Protein AF-0000000072899983 (afdb_homodimer)

Organism: NCBI:txid1402861

Sequence (362 aa):
MENRIMEEATKLLKLKGVKFTMNELATELSVSKRTLYEHFPSKNHLINKIVDCFLAEIKVKEEKIALDTTLPLIEKIRLLLVCVPAEGEAMDARLLLELKKYHYDQWEKVQLFLKEEWNIITHLLEQAKDEGILKNISIPLFIEMYIGAFNNAYTSLHEHNLTLGELLQQIVEVLMNGIKAMENRIMEEATKLLKLKGVKFTMNELATELSVSKRTLYEHFPSKNHLINKIVDCFLAEIKVKEEKIALDTTLPLIEKIRLLLVCVPAEGEAMDARLLLELKKYHYDQWEKVQLFLKEEWNIITHLLEQAKDEGILKNISIPLFIEMYIGAFNNAYTSLHEHNLTLGELLQQIVEVLMNGIKA

Nearest PDB structures (foldseek):
  6ho0-assembly1_A-2  TM=7.226E-01  e=2.875E-05  Mycobacterium tuberculosis H37Rv
  6ho6-assembly1_A  TM=7.136E-01  e=5.363E-05  Mycobacterium tuberculosis CDC1551
  3nnr-assembly1_A-2  TM=7.145E-01  e=1.617E-03  Marinobacter nauticus 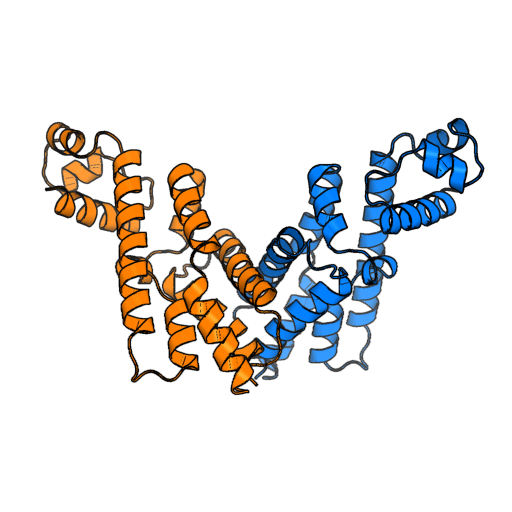VT8
  7n4z-assembly2_B  TM=4.226E-01  e=2.875E-04  Salmonella enterica subsp. enterica serovar Typhimurium
  7n4w-assembly1_A-2  TM=3.874E-01  e=2.262E-03  Salmonella enterica subsp. enterica serovar Typhimurium str. 14028S

Structure (mmCIF, N/CA/C/O backbone):
data_AF-0000000072899983-model_v1
#
loop_
_entity.id
_entity.type
_entity.pdbx_description
1 polymer 'TetR family transcriptional regulator'
#
loop_
_atom_site.group_PDB
_atom_site.id
_atom_site.type_symbol
_atom_site.label_atom_id
_atom_site.label_alt_id
_atom_site.label_comp_id
_atom_site.label_asym_id
_atom_site.label_entity_id
_atom_site.label_seq_id
_atom_site.pdbx_PDB_ins_code
_atom_site.Cartn_x
_atom_site.Cartn_y
_atom_site.Cartn_z
_atom_site.occupancy
_atom_site.B_iso_or_equiv
_atom_site.auth_seq_id
_atom_site.auth_comp_id
_atom_site.auth_asym_id
_atom_site.auth_atom_id
_atom_site.pdbx_PDB_model_num
ATOM 1 N N . MET A 1 1 ? 13.648 -33.812 -16.234 1 88.62 1 MET A N 1
ATOM 2 C CA . MET A 1 1 ? 14.609 -33.5 -15.18 1 88.62 1 MET A CA 1
ATOM 3 C C . MET A 1 1 ? 14.383 -32.094 -14.633 1 88.62 1 MET A C 1
ATOM 5 O O . MET A 1 1 ? 14.25 -31.906 -13.422 1 88.62 1 MET A O 1
ATOM 9 N N . GLU A 1 2 ? 14.016 -31.156 -15.469 1 92.62 2 GLU A N 1
ATOM 10 C CA . GLU A 1 2 ? 13.867 -29.781 -15.031 1 92.62 2 GLU A CA 1
ATOM 11 C C . GLU A 1 2 ? 12.672 -29.609 -14.094 1 92.62 2 GLU A C 1
ATOM 13 O O . GLU A 1 2 ? 12.766 -28.922 -13.078 1 92.62 2 GLU A O 1
ATOM 18 N N . ASN A 1 3 ? 11.648 -30.312 -14.484 1 94.12 3 ASN A N 1
ATOM 19 C CA . ASN A 1 3 ? 10.453 -30.219 -13.656 1 94.12 3 ASN A CA 1
ATOM 20 C C . ASN A 1 3 ? 10.703 -30.781 -12.258 1 94.12 3 ASN A C 1
ATOM 22 O O . ASN A 1 3 ? 10.258 -30.203 -11.266 1 94.12 3 ASN A O 1
ATOM 26 N N . ARG A 1 4 ? 11.367 -31.875 -12.297 1 95.06 4 ARG A N 1
ATOM 27 C CA . ARG A 1 4 ? 11.703 -32.5 -11.023 1 95.06 4 ARG A CA 1
ATOM 28 C C . ARG A 1 4 ? 12.594 -31.578 -10.18 1 95.06 4 ARG A C 1
ATOM 30 O O . ARG A 1 4 ? 12.398 -31.469 -8.969 1 95.06 4 ARG A O 1
ATOM 37 N N . ILE A 1 5 ? 13.531 -31.031 -10.805 1 96.81 5 ILE A N 1
ATOM 38 C CA . ILE A 1 5 ? 14.438 -30.109 -10.125 1 96.81 5 ILE A CA 1
ATOM 39 C C . ILE A 1 5 ? 13.648 -28.938 -9.555 1 96.81 5 ILE A C 1
ATOM 41 O O . ILE A 1 5 ? 13.812 -28.578 -8.383 1 96.81 5 ILE A O 1
ATOM 45 N N . MET A 1 6 ? 12.781 -28.391 -10.32 1 96.12 6 MET A N 1
ATOM 46 C CA . MET A 1 6 ? 11.992 -27.234 -9.891 1 96.12 6 MET A CA 1
ATOM 47 C C . MET A 1 6 ? 11.07 -27.609 -8.734 1 96.12 6 MET A C 1
ATOM 49 O O . MET A 1 6 ? 10.883 -26.812 -7.809 1 96.12 6 MET A O 1
ATOM 53 N N . GLU A 1 7 ? 10.508 -28.781 -8.82 1 95.44 7 GLU A N 1
ATOM 54 C CA . GLU A 1 7 ? 9.633 -29.25 -7.754 1 95.44 7 GLU A CA 1
ATOM 55 C C . GLU A 1 7 ? 10.383 -29.359 -6.434 1 95.44 7 GLU A C 1
ATOM 57 O O . GLU A 1 7 ? 9.906 -28.891 -5.398 1 95.44 7 GLU A O 1
ATOM 62 N N . GLU A 1 8 ? 11.492 -29.984 -6.504 1 96.44 8 GLU A N 1
ATOM 63 C CA . GLU A 1 8 ? 12.297 -30.156 -5.293 1 96.44 8 GLU A CA 1
ATOM 64 C C . GLU A 1 8 ? 12.805 -28.812 -4.789 1 96.44 8 GLU A C 1
ATOM 66 O O . GLU A 1 8 ? 12.867 -28.578 -3.58 1 96.44 8 GLU A O 1
ATOM 71 N N . ALA A 1 9 ? 13.234 -27.969 -5.707 1 96.44 9 ALA A N 1
ATOM 72 C CA . ALA A 1 9 ? 13.68 -26.641 -5.324 1 96.44 9 ALA A CA 1
ATOM 73 C C . ALA A 1 9 ? 12.562 -25.859 -4.629 1 96.44 9 ALA A C 1
ATOM 75 O O . ALA A 1 9 ? 12.797 -25.172 -3.637 1 96.44 9 ALA A O 1
ATOM 76 N N . THR A 1 10 ? 11.367 -25.969 -5.156 1 95.06 10 THR A N 1
ATOM 77 C CA . THR A 1 10 ? 10.211 -25.281 -4.578 1 95.06 10 THR A CA 1
ATOM 78 C C . THR A 1 10 ? 9.953 -25.781 -3.158 1 95.06 10 THR A C 1
ATOM 80 O O . THR A 1 10 ? 9.609 -25 -2.271 1 95.06 10 THR A O 1
ATOM 83 N N . LYS A 1 11 ? 10.141 -27.047 -2.959 1 94 11 LYS A N 1
ATOM 84 C CA . LYS A 1 11 ? 10.008 -27.609 -1.615 1 94 11 LYS A CA 1
ATOM 85 C C . LYS A 1 11 ? 11.047 -27.016 -0.669 1 94 11 LYS A C 1
ATOM 87 O O . LYS A 1 11 ? 10.727 -26.656 0.468 1 94 11 LYS A O 1
ATOM 92 N N . LEU A 1 12 ? 12.234 -26.938 -1.153 1 94.5 12 LEU A N 1
ATOM 93 C CA . LEU A 1 12 ? 13.312 -26.375 -0.343 1 94.5 12 LEU A CA 1
ATOM 94 C C . LEU A 1 12 ? 13.055 -24.906 -0.045 1 94.5 12 LEU A C 1
ATOM 96 O O . LEU A 1 12 ? 13.328 -24.422 1.06 1 94.5 12 LEU A O 1
ATOM 100 N N . LEU A 1 13 ? 12.547 -24.203 -1 1 93.12 13 LEU A N 1
ATOM 101 C CA . LEU A 1 13 ? 12.18 -22.797 -0.815 1 93.12 13 LEU A CA 1
ATOM 102 C C . LEU A 1 13 ? 11.172 -22.656 0.315 1 93.12 13 LEU A C 1
ATOM 104 O O . LEU A 1 13 ? 11.281 -21.75 1.14 1 93.12 13 LEU A O 1
ATOM 108 N N . LYS A 1 14 ? 10.242 -23.531 0.28 1 89.62 14 LYS A N 1
ATOM 109 C CA . LYS A 1 14 ? 9.203 -23.484 1.306 1 89.62 14 LYS A CA 1
ATOM 110 C C . LYS A 1 14 ? 9.789 -23.75 2.691 1 89.62 14 LYS A C 1
ATOM 112 O O . LYS A 1 14 ? 9.383 -23.125 3.67 1 89.62 14 LYS A O 1
ATOM 117 N N . LEU A 1 15 ? 10.75 -24.562 2.742 1 88.94 15 LEU A N 1
ATOM 118 C CA . LEU A 1 15 ? 11.289 -25.016 4.02 1 88.94 15 LEU A CA 1
ATOM 119 C C . LEU A 1 15 ? 12.383 -24.078 4.516 1 88.94 15 LEU A C 1
ATOM 121 O O . LEU A 1 15 ? 12.445 -23.766 5.711 1 88.94 15 LEU A O 1
ATOM 125 N N . LYS A 1 16 ? 13.195 -23.625 3.533 1 90.88 16 LYS A N 1
ATOM 126 C CA . LYS A 1 16 ? 14.422 -22.953 3.961 1 90.88 16 LYS A CA 1
ATOM 127 C C . LYS A 1 16 ? 14.492 -21.531 3.408 1 90.88 16 LYS A C 1
ATOM 129 O O . LYS A 1 16 ? 15.414 -20.781 3.74 1 90.88 16 LYS A O 1
ATOM 134 N N . GLY A 1 17 ? 13.602 -21.219 2.607 1 90.38 17 GLY A N 1
ATOM 135 C CA . GLY A 1 17 ? 13.711 -19.938 1.932 1 90.38 17 GLY A CA 1
ATOM 136 C C . GLY A 1 17 ? 14.703 -19.953 0.784 1 90.38 17 GLY A C 1
ATOM 137 O O . GLY A 1 17 ? 15.086 -21.016 0.297 1 90.38 17 GLY A O 1
ATOM 138 N N . VAL A 1 18 ? 15.078 -18.766 0.354 1 90 18 VAL A N 1
ATOM 139 C CA . VAL A 1 18 ? 15.875 -18.656 -0.861 1 90 18 VAL A CA 1
ATOM 140 C C . VAL A 1 18 ? 17.344 -18.953 -0.548 1 90 18 VAL A C 1
ATOM 142 O O . VAL A 1 18 ? 18.188 -18.984 -1.451 1 90 18 VAL A O 1
ATOM 145 N N . LYS A 1 19 ? 17.562 -19.25 0.635 1 88.81 19 LYS A N 1
ATOM 146 C CA . LYS A 1 19 ? 18.969 -19.375 1.01 1 88.81 19 LYS A CA 1
ATOM 147 C C . LYS A 1 19 ? 19.438 -20.828 0.872 1 88.81 19 LYS A C 1
ATOM 149 O O . LYS A 1 19 ? 20.609 -21.125 1.109 1 88.81 19 LYS A O 1
ATOM 154 N N . PHE A 1 20 ? 18.609 -21.734 0.528 1 94.75 20 PHE A N 1
ATOM 155 C CA . PHE A 1 20 ? 19.062 -23.094 0.266 1 94.75 20 PHE A CA 1
ATOM 156 C C . PHE A 1 20 ? 20.203 -23.078 -0.749 1 94.75 20 PHE A C 1
ATOM 158 O O . PHE A 1 20 ? 20.328 -22.156 -1.551 1 94.75 20 PHE A O 1
ATOM 165 N N . THR A 1 21 ? 21.047 -24.125 -0.75 1 95.19 21 THR A N 1
ATOM 166 C CA . THR A 1 21 ? 22.172 -24.172 -1.664 1 95.19 21 THR A CA 1
ATOM 167 C C . THR A 1 21 ? 21.938 -25.188 -2.785 1 95.19 21 THR A C 1
ATOM 169 O O . THR A 1 21 ? 21.172 -26.141 -2.613 1 95.19 21 THR A O 1
ATOM 172 N N . MET A 1 22 ? 22.656 -24.906 -3.859 1 96.56 22 MET A N 1
ATOM 173 C CA . MET A 1 22 ? 22.578 -25.844 -4.977 1 96.56 22 MET A CA 1
ATOM 174 C C . MET A 1 22 ? 23.109 -27.203 -4.562 1 96.56 22 MET A C 1
ATOM 176 O O . MET A 1 22 ? 22.625 -28.234 -5.039 1 96.56 22 MET A O 1
ATOM 180 N N . ASN A 1 23 ? 24.031 -27.188 -3.633 1 96.31 23 ASN A N 1
ATOM 181 C CA . ASN A 1 23 ? 24.547 -28.453 -3.113 1 96.31 23 ASN A CA 1
ATOM 182 C C . ASN A 1 23 ? 23.484 -29.219 -2.357 1 96.31 23 ASN A C 1
ATOM 184 O O . ASN A 1 23 ? 23.344 -30.438 -2.537 1 96.31 23 ASN A O 1
ATOM 188 N N . GLU A 1 24 ? 22.75 -28.609 -1.589 1 96.88 24 GLU A N 1
ATOM 189 C CA . GLU A 1 24 ? 21.641 -29.234 -0.867 1 96.88 24 GLU A CA 1
ATOM 190 C C . GLU A 1 24 ? 20.594 -29.781 -1.831 1 96.88 24 GLU A C 1
ATOM 192 O O . GLU A 1 24 ? 20.078 -30.875 -1.628 1 96.88 24 GLU A O 1
ATOM 197 N N . LEU A 1 25 ? 20.312 -28.984 -2.822 1 97.69 25 LEU A N 1
ATOM 198 C CA . LEU A 1 25 ? 19.328 -29.391 -3.826 1 97.69 25 LEU A CA 1
ATOM 199 C C . LEU A 1 25 ? 19.781 -30.656 -4.543 1 97.69 25 LEU A C 1
ATOM 201 O O . LEU A 1 25 ? 19 -31.594 -4.715 1 97.69 25 LEU A O 1
ATOM 205 N N . ALA A 1 26 ? 21.031 -30.672 -4.922 1 97.69 26 ALA A N 1
ATOM 206 C CA . ALA A 1 26 ? 21.578 -31.859 -5.59 1 97.69 26 ALA A CA 1
ATOM 207 C C . ALA A 1 26 ? 21.453 -33.094 -4.699 1 97.69 26 ALA A C 1
ATOM 209 O O . ALA A 1 26 ? 21.078 -34.156 -5.168 1 97.69 26 ALA A O 1
ATOM 210 N N . THR A 1 27 ? 21.75 -32.875 -3.443 1 97.25 27 THR A N 1
ATOM 211 C CA . THR A 1 27 ? 21.703 -33.969 -2.471 1 97.25 27 THR A CA 1
ATOM 212 C C . THR A 1 27 ? 20.266 -34.469 -2.324 1 97.25 27 THR A C 1
ATOM 214 O O . THR A 1 27 ? 20.031 -35.688 -2.367 1 97.25 27 THR A O 1
ATOM 217 N N . GLU A 1 28 ? 19.328 -33.594 -2.248 1 95.75 28 GLU A N 1
ATOM 218 C CA . GLU A 1 28 ? 17.922 -33.969 -2.088 1 95.75 28 GLU A CA 1
ATOM 219 C C . GLU A 1 28 ? 17.406 -34.719 -3.314 1 95.75 28 GLU A C 1
ATOM 221 O O . GLU A 1 28 ? 16.562 -35.594 -3.195 1 95.75 28 GLU A O 1
ATOM 226 N N . LEU A 1 29 ? 17.906 -34.312 -4.453 1 96.38 29 LEU A N 1
ATOM 227 C CA . LEU A 1 29 ? 17.484 -34.906 -5.723 1 96.38 29 LEU A CA 1
ATOM 228 C C . LEU A 1 29 ? 18.234 -36.219 -5.992 1 96.38 29 LEU A C 1
ATOM 230 O O . LEU A 1 29 ? 17.875 -36.969 -6.895 1 96.38 29 LEU A O 1
ATOM 234 N N . SER A 1 30 ? 19.297 -36.406 -5.238 1 96.12 30 SER A N 1
ATOM 235 C CA . SER A 1 30 ? 20.188 -37.531 -5.461 1 96.12 30 SER A CA 1
ATOM 236 C C . SER A 1 30 ? 20.812 -37.5 -6.852 1 96.12 30 SER A C 1
ATOM 238 O O . SER A 1 30 ? 20.781 -38.5 -7.578 1 96.12 30 SER A O 1
ATOM 240 N N . VAL A 1 31 ? 21.234 -36.375 -7.227 1 96.44 31 VAL A N 1
ATOM 241 C CA . VAL A 1 31 ? 21.984 -36.188 -8.469 1 96.44 31 VAL A CA 1
ATOM 242 C C . VAL A 1 31 ? 23.312 -35.5 -8.188 1 96.44 31 VAL A C 1
ATOM 244 O O . VAL A 1 31 ? 23.5 -34.906 -7.117 1 96.44 31 VAL A O 1
ATOM 247 N N . SER A 1 32 ? 24.203 -35.625 -9.148 1 94.56 32 SER A N 1
ATOM 248 C CA . SER A 1 32 ? 25.469 -34.906 -9.008 1 94.56 32 SER A CA 1
ATOM 249 C C . SER A 1 32 ? 25.297 -33.406 -9.203 1 94.56 32 SER A C 1
ATOM 251 O O . SER A 1 32 ? 24.359 -32.969 -9.875 1 94.56 32 SER A O 1
ATOM 253 N N . LYS A 1 33 ? 26.234 -32.688 -8.609 1 95.31 33 LYS A N 1
ATOM 254 C CA . LYS A 1 33 ? 26.25 -31.25 -8.836 1 95.31 33 LYS A CA 1
ATOM 255 C C . LYS A 1 33 ? 26.391 -30.938 -10.32 1 95.31 33 LYS A C 1
ATOM 257 O O . LYS A 1 33 ? 25.734 -30.016 -10.828 1 95.31 33 LYS A O 1
ATOM 262 N N . ARG A 1 34 ? 27.141 -31.672 -10.906 1 96 34 ARG A N 1
ATOM 263 C CA . ARG A 1 34 ? 27.375 -31.484 -12.336 1 96 34 ARG A CA 1
ATOM 264 C C . ARG A 1 34 ? 26.062 -31.609 -13.117 1 96 34 ARG A C 1
ATOM 266 O O . ARG A 1 34 ? 25.75 -30.766 -13.953 1 96 34 ARG A O 1
ATOM 273 N N . THR A 1 35 ? 25.328 -32.594 -12.867 1 95.56 35 THR A N 1
ATOM 274 C CA . THR A 1 35 ? 24.047 -32.844 -13.516 1 95.56 35 THR A CA 1
ATOM 275 C C . THR A 1 35 ? 23.094 -31.672 -13.258 1 95.56 35 THR A C 1
ATOM 277 O O . THR A 1 35 ? 22.422 -31.203 -14.172 1 95.56 35 THR A O 1
ATOM 280 N N . LEU A 1 36 ? 23.031 -31.219 -12 1 97.19 36 LEU A N 1
ATOM 281 C CA . LEU A 1 36 ? 22.156 -30.109 -11.633 1 97.19 36 LEU A CA 1
ATOM 282 C C . LEU A 1 36 ? 22.516 -28.844 -12.414 1 97.19 36 LEU A C 1
ATOM 284 O O . LEU A 1 36 ? 21.656 -28.188 -12.977 1 97.19 36 LEU A O 1
ATOM 288 N N . TYR A 1 37 ? 23.828 -28.594 -12.57 1 96.56 37 TYR A N 1
ATOM 289 C CA . TYR A 1 37 ? 24.312 -27.359 -13.172 1 96.56 37 TYR A CA 1
ATOM 290 C C . TYR A 1 37 ? 24.172 -27.406 -14.695 1 96.56 37 TYR A C 1
ATOM 292 O O . TYR A 1 37 ? 24.188 -26.375 -15.359 1 96.56 37 TYR A O 1
ATOM 300 N N . GLU A 1 38 ? 24.031 -28.594 -15.195 1 96.75 38 GLU A N 1
ATOM 301 C CA . GLU A 1 38 ? 23.75 -28.75 -16.625 1 96.75 38 GLU A CA 1
ATOM 302 C C . GLU A 1 38 ? 22.359 -28.203 -16.969 1 96.75 38 GLU A C 1
ATOM 304 O O . GLU A 1 38 ? 22.156 -27.641 -18.047 1 96.75 38 GLU A O 1
ATOM 309 N N . HIS A 1 39 ? 21.5 -28.328 -16.062 1 96.62 39 HIS A N 1
ATOM 310 C CA . HIS A 1 39 ? 20.125 -27.875 -16.297 1 96.62 39 HIS A CA 1
ATOM 311 C C . HIS A 1 39 ? 19.938 -26.453 -15.82 1 96.62 39 HIS A C 1
ATOM 313 O O . HIS A 1 39 ? 19.219 -25.672 -16.469 1 96.62 39 HIS A O 1
ATOM 319 N N . PHE A 1 40 ? 20.531 -26.156 -14.656 1 97.69 40 PHE A N 1
ATOM 320 C CA . PHE A 1 40 ? 20.453 -24.828 -14.078 1 97.69 40 PHE A CA 1
ATOM 321 C C . PHE A 1 40 ? 21.844 -24.328 -13.672 1 97.69 40 PHE A C 1
ATOM 323 O O . PHE A 1 40 ? 22.312 -24.609 -12.562 1 97.69 40 PHE A O 1
ATOM 330 N N . PRO A 1 41 ? 22.359 -23.547 -14.539 1 96.56 41 PRO A N 1
ATOM 331 C CA . PRO A 1 41 ? 23.75 -23.141 -14.359 1 96.56 41 PRO A CA 1
ATOM 332 C C . PRO A 1 41 ? 23.969 -22.312 -13.094 1 96.56 41 PRO A C 1
ATOM 334 O O . PRO A 1 41 ? 25.094 -22.172 -12.633 1 96.56 41 PRO A O 1
ATOM 337 N N . SER A 1 42 ? 22.891 -21.734 -12.602 1 95.25 42 SER A N 1
ATOM 338 C CA . SER A 1 42 ? 23 -20.953 -11.359 1 95.25 42 SER A CA 1
ATOM 339 C C . SER A 1 42 ? 21.688 -20.984 -10.586 1 95.25 42 SER A C 1
ATOM 341 O O . SER A 1 42 ? 20.641 -21.328 -11.141 1 95.25 42 SER A O 1
ATOM 343 N N . LYS A 1 43 ? 21.766 -20.656 -9.328 1 94.75 43 LYS A N 1
ATOM 344 C CA . LYS A 1 43 ? 20.578 -20.531 -8.508 1 94.75 43 LYS A CA 1
ATOM 345 C C . LYS A 1 43 ? 19.609 -19.516 -9.094 1 94.75 43 LYS A C 1
ATOM 347 O O . LYS A 1 43 ? 18.391 -19.734 -9.094 1 94.75 43 LYS A O 1
ATOM 352 N N . ASN A 1 44 ? 20.203 -18.422 -9.594 1 95.88 44 ASN A N 1
ATOM 353 C CA . ASN A 1 44 ? 19.391 -17.375 -10.18 1 95.88 44 ASN A CA 1
ATOM 354 C C . ASN A 1 44 ? 18.594 -17.875 -11.383 1 95.88 44 ASN A C 1
ATOM 356 O O . ASN A 1 44 ? 17.422 -17.531 -11.539 1 95.88 44 ASN A O 1
ATOM 360 N N . HIS A 1 45 ? 19.219 -18.609 -12.125 1 96.94 45 HIS A N 1
ATOM 361 C CA . HIS A 1 45 ? 18.531 -19.188 -13.266 1 96.94 45 HIS A CA 1
ATOM 362 C C . HIS A 1 45 ? 17.391 -20.094 -12.82 1 96.94 45 HIS A C 1
ATOM 364 O O . HIS A 1 45 ? 16.297 -20.078 -13.406 1 96.94 45 HIS A O 1
ATOM 370 N N . LEU A 1 46 ? 17.672 -20.859 -11.844 1 97.56 46 LEU A N 1
ATOM 371 C CA . LEU A 1 46 ? 16.656 -21.75 -11.289 1 97.56 46 LEU A CA 1
ATOM 372 C C . LEU A 1 46 ? 15.484 -20.953 -10.727 1 97.56 46 LEU A C 1
ATOM 374 O O . LEU A 1 46 ? 14.328 -21.234 -11.055 1 97.56 46 LEU A O 1
ATOM 378 N N . ILE A 1 47 ? 15.75 -19.953 -9.969 1 97.12 47 ILE A N 1
ATOM 379 C CA . ILE A 1 47 ? 14.719 -19.125 -9.344 1 97.12 47 ILE A CA 1
ATOM 380 C C . ILE A 1 47 ? 13.914 -18.406 -10.422 1 97.12 47 ILE A C 1
ATOM 382 O O . ILE A 1 47 ? 12.695 -18.281 -10.312 1 97.12 47 ILE A O 1
ATOM 386 N N . ASN A 1 48 ? 14.617 -17.953 -11.367 1 97.5 48 ASN A N 1
ATOM 387 C CA . ASN A 1 48 ? 13.945 -17.297 -12.492 1 97.5 48 ASN A CA 1
ATOM 388 C C . ASN A 1 48 ? 12.914 -18.219 -13.133 1 97.5 48 ASN A C 1
ATOM 390 O O . ASN A 1 48 ? 11.781 -17.797 -13.383 1 97.5 48 ASN A O 1
ATOM 394 N N . LYS A 1 49 ? 13.305 -19.375 -13.391 1 97.5 49 LYS A N 1
ATOM 395 C CA . LYS A 1 49 ? 12.391 -20.328 -14.016 1 97.5 49 LYS A CA 1
ATOM 396 C C . LYS A 1 49 ? 11.203 -20.641 -13.109 1 97.5 49 LYS A C 1
ATOM 398 O O . LYS A 1 49 ? 10.07 -20.734 -13.57 1 97.5 49 LYS A O 1
ATOM 403 N N . ILE A 1 50 ? 11.445 -20.75 -11.891 1 96.31 50 ILE A N 1
ATOM 404 C CA . ILE A 1 50 ? 10.383 -21.016 -10.922 1 96.31 50 ILE A CA 1
ATOM 405 C C . ILE A 1 50 ? 9.391 -19.859 -10.922 1 96.31 50 ILE A C 1
ATOM 407 O O . ILE A 1 50 ? 8.18 -20.078 -10.992 1 96.31 50 ILE A O 1
ATOM 411 N N . VAL A 1 51 ? 9.883 -18.641 -10.883 1 96.44 51 VAL A N 1
ATOM 412 C CA . VAL A 1 51 ? 9.023 -17.453 -10.891 1 96.44 51 VAL A CA 1
ATOM 413 C C . VAL A 1 51 ? 8.211 -17.422 -12.18 1 96.44 51 VAL A C 1
ATOM 415 O O . VAL A 1 51 ? 7.004 -17.188 -12.156 1 96.44 51 VAL A O 1
ATOM 418 N N . ASP A 1 52 ? 8.867 -17.719 -13.273 1 96.88 52 ASP A N 1
ATOM 419 C CA . ASP A 1 52 ? 8.18 -17.75 -14.562 1 96.88 52 ASP A CA 1
ATOM 420 C C . ASP A 1 52 ? 7.027 -18.766 -14.547 1 96.88 52 ASP A C 1
ATOM 422 O O . ASP A 1 52 ? 5.93 -18.469 -15.016 1 96.88 52 ASP A O 1
ATOM 426 N N . CYS A 1 53 ? 7.289 -19.859 -14.039 1 95.75 53 CYS A N 1
ATOM 427 C CA . CYS A 1 53 ? 6.281 -20.922 -13.969 1 95.75 53 CYS A CA 1
ATOM 428 C C . CYS A 1 53 ? 5.121 -20.5 -13.062 1 95.75 53 CYS A C 1
ATOM 430 O O . CYS A 1 53 ? 3.959 -20.734 -13.398 1 95.75 53 CYS A O 1
ATOM 432 N N . PHE A 1 54 ? 5.438 -19.891 -11.984 1 95 54 PHE A N 1
ATOM 433 C CA . PHE A 1 54 ? 4.414 -19.422 -11.062 1 95 54 PHE A CA 1
ATOM 434 C C . PHE A 1 54 ? 3.52 -18.375 -11.719 1 95 54 PHE A C 1
ATOM 436 O O . PHE A 1 54 ? 2.293 -18.469 -11.633 1 95 54 PHE A O 1
ATOM 443 N N . LEU A 1 55 ? 4.09 -17.422 -12.383 1 95.12 55 LEU A N 1
ATOM 444 C CA . LEU A 1 55 ? 3.332 -16.359 -13.039 1 95.12 55 LEU A CA 1
ATOM 445 C C . LEU A 1 55 ? 2.465 -16.938 -14.164 1 95.12 55 LEU A C 1
ATOM 447 O O . LEU A 1 55 ? 1.318 -16.516 -14.336 1 95.12 55 LEU A O 1
ATOM 451 N N . ALA A 1 56 ? 3.025 -17.906 -14.859 1 95.12 56 ALA A N 1
ATOM 452 C CA . ALA A 1 56 ? 2.264 -18.562 -15.922 1 95.12 56 ALA A CA 1
ATOM 453 C C . ALA A 1 56 ? 1.062 -19.312 -15.359 1 95.12 56 ALA A C 1
ATOM 455 O O . ALA A 1 56 ? -0.023 -19.281 -15.945 1 95.12 56 ALA A O 1
ATOM 456 N N . GLU A 1 57 ? 1.308 -19.938 -14.297 1 95.56 57 GLU A N 1
ATOM 457 C CA . GLU A 1 57 ? 0.222 -20.672 -13.641 1 95.56 57 GLU A CA 1
ATOM 458 C C . GLU A 1 57 ? -0.9 -19.719 -13.227 1 95.56 57 GLU A C 1
ATOM 460 O O . GLU A 1 57 ? -2.08 -20.047 -13.359 1 95.56 57 GLU A O 1
ATOM 465 N N . ILE A 1 58 ? -0.608 -18.594 -12.703 1 95.06 58 ILE A N 1
ATOM 466 C CA . ILE A 1 58 ? -1.593 -17.594 -12.297 1 95.06 58 ILE A CA 1
ATOM 467 C C . ILE A 1 58 ? -2.426 -17.172 -13.508 1 95.06 58 ILE A C 1
ATOM 469 O O . ILE A 1 58 ? -3.654 -17.109 -13.43 1 95.06 58 ILE A O 1
ATOM 473 N N . LYS A 1 59 ? -1.733 -16.938 -14.586 1 94.19 59 LYS A N 1
ATOM 474 C CA . LYS A 1 59 ? -2.432 -16.516 -15.789 1 94.19 59 LYS A CA 1
ATOM 475 C C . LYS A 1 59 ? -3.441 -17.578 -16.234 1 94.19 59 LYS A C 1
ATOM 477 O O . LYS A 1 59 ? -4.566 -17.234 -16.625 1 94.19 59 LYS A O 1
ATOM 482 N N . VAL A 1 60 ? -3.029 -18.781 -16.172 1 95.31 60 VAL A N 1
ATOM 483 C CA . VAL A 1 60 ? -3.906 -19.891 -16.562 1 95.31 60 VAL A CA 1
ATOM 484 C C . VAL A 1 60 ? -5.113 -19.938 -15.633 1 95.31 60 VAL A C 1
ATOM 486 O O . VAL A 1 60 ? -6.25 -20.062 -16.094 1 95.31 60 VAL A O 1
ATOM 489 N N . LYS A 1 61 ? -4.887 -19.797 -14.375 1 94.94 61 LYS A N 1
ATOM 490 C CA . LYS A 1 61 ? -5.961 -19.812 -13.383 1 94.94 61 LYS A CA 1
ATOM 491 C C . LYS A 1 61 ? -6.906 -18.625 -13.594 1 94.94 61 LYS A C 1
ATOM 493 O O . LYS A 1 61 ? -8.125 -18.781 -13.531 1 94.94 61 LYS A O 1
ATOM 498 N N . GLU A 1 62 ? -6.316 -17.5 -13.805 1 94 62 GLU A N 1
ATOM 499 C CA . GLU A 1 62 ? -7.109 -16.281 -14.023 1 94 62 GLU A CA 1
ATOM 500 C C . GLU A 1 62 ? -8.023 -16.438 -15.242 1 94 62 GLU A C 1
ATOM 502 O O . GLU A 1 62 ? -9.18 -16.031 -15.203 1 94 62 GLU A O 1
ATOM 507 N N . GLU A 1 63 ? -7.477 -17.016 -16.266 1 93.75 63 GLU A N 1
ATOM 508 C CA . GLU A 1 63 ? -8.258 -17.234 -17.484 1 93.75 63 GLU A CA 1
ATOM 509 C C . GLU A 1 63 ? -9.43 -18.188 -17.219 1 93.75 63 GLU A C 1
ATOM 511 O O . GLU A 1 63 ? -10.539 -17.938 -17.688 1 93.75 63 GLU A O 1
ATOM 516 N N . LYS A 1 64 ? -9.141 -19.219 -16.516 1 96.06 64 LYS A N 1
ATOM 517 C CA . LYS A 1 64 ? -10.188 -20.172 -16.172 1 96.06 64 LYS A CA 1
ATOM 518 C C . LYS A 1 64 ? -11.305 -19.516 -15.367 1 96.06 64 LYS A C 1
ATOM 520 O O . LYS A 1 64 ? -12.484 -19.734 -15.633 1 96.06 64 LYS A O 1
ATOM 525 N N . ILE A 1 65 ? -10.953 -18.688 -14.438 1 96.12 65 ILE A N 1
ATOM 526 C CA . ILE A 1 65 ? -11.914 -17.984 -13.602 1 96.12 65 ILE A CA 1
ATOM 527 C C . ILE A 1 65 ? -12.711 -17 -14.445 1 96.12 65 ILE A C 1
ATOM 529 O O . ILE A 1 65 ? -13.938 -16.922 -14.344 1 96.12 65 ILE A O 1
ATOM 533 N N . ALA A 1 66 ? -12.016 -16.281 -15.305 1 93 66 ALA A N 1
ATOM 534 C CA . ALA A 1 66 ? -12.641 -15.25 -16.141 1 93 66 ALA A CA 1
ATOM 535 C C . ALA A 1 66 ? -13.664 -15.867 -17.078 1 93 66 ALA A C 1
ATOM 537 O O . ALA A 1 66 ? -14.703 -15.266 -17.375 1 93 66 ALA A O 1
ATOM 538 N N . LEU A 1 67 ? -13.422 -17.094 -17.5 1 93.75 67 LEU A N 1
ATOM 539 C CA . LEU A 1 67 ? -14.258 -17.734 -18.516 1 93.75 67 LEU A CA 1
ATOM 540 C C . LEU A 1 67 ? -15.383 -18.531 -17.859 1 93.75 67 LEU A C 1
ATOM 542 O O . LEU A 1 67 ? -16.312 -18.969 -18.531 1 93.75 67 LEU A O 1
ATOM 546 N N . ASP A 1 68 ? -15.281 -18.719 -16.562 1 95.44 68 ASP A N 1
ATOM 547 C CA . ASP A 1 68 ? -16.312 -19.469 -15.852 1 95.44 68 ASP A CA 1
ATOM 548 C C . ASP A 1 68 ? -17.609 -18.656 -15.742 1 95.44 68 ASP A C 1
ATOM 550 O O . ASP A 1 68 ? -17.703 -17.719 -14.938 1 95.44 68 ASP A O 1
ATOM 554 N N . THR A 1 69 ? -18.641 -18.984 -16.453 1 93.56 69 THR A N 1
ATOM 555 C CA . THR A 1 69 ? -19.875 -18.234 -16.531 1 93.56 69 THR A CA 1
ATOM 556 C C . THR A 1 69 ? -20.812 -18.609 -15.367 1 93.56 69 THR A C 1
ATOM 558 O O . THR A 1 69 ? -21.844 -17.969 -15.172 1 93.56 69 THR A O 1
ATOM 561 N N . THR A 1 70 ? -20.422 -19.562 -14.562 1 96.12 70 THR A N 1
ATOM 562 C CA . THR A 1 70 ? -21.266 -19.984 -13.438 1 96.12 70 THR A CA 1
ATOM 563 C C . THR A 1 70 ? -20.953 -19.172 -12.188 1 96.12 70 THR A C 1
ATOM 565 O O . THR A 1 70 ? -21.734 -19.172 -11.234 1 96.12 70 THR A O 1
ATOM 568 N N . LEU A 1 71 ? -19.922 -18.453 -12.18 1 95.88 71 LEU A N 1
ATOM 569 C CA . LEU A 1 71 ? -19.516 -17.656 -11.023 1 95.88 71 LEU A CA 1
ATOM 570 C C . LEU A 1 71 ? -20.203 -16.297 -11.023 1 95.88 71 LEU A C 1
ATOM 572 O O . LEU A 1 71 ? -20.203 -15.602 -12.039 1 95.88 71 LEU A O 1
ATOM 576 N N . PRO A 1 72 ? -20.828 -16 -9.859 1 95.94 72 PRO A N 1
ATOM 577 C CA . PRO A 1 72 ? -21.312 -14.617 -9.75 1 95.94 72 PRO A CA 1
ATOM 578 C C . PRO A 1 72 ? -20.203 -13.586 -9.938 1 95.94 72 PRO A C 1
ATOM 580 O O . PRO A 1 72 ? -19.047 -13.852 -9.594 1 95.94 72 PRO A O 1
ATOM 583 N N . LEU A 1 73 ? -20.531 -12.461 -10.43 1 95.25 73 LEU A N 1
ATOM 584 C CA . LEU A 1 73 ? -19.594 -11.414 -10.805 1 95.25 73 LEU A CA 1
ATOM 585 C C . LEU A 1 73 ? -18.672 -11.07 -9.648 1 95.25 73 LEU A C 1
ATOM 587 O O . LEU A 1 73 ? -17.453 -11.047 -9.812 1 95.25 73 LEU A O 1
ATOM 591 N N . ILE A 1 74 ? -19.172 -10.883 -8.445 1 95.12 74 ILE A N 1
ATOM 592 C CA . ILE A 1 74 ? -18.391 -10.469 -7.285 1 95.12 74 ILE A CA 1
ATOM 593 C C . ILE A 1 74 ? -17.453 -11.594 -6.875 1 95.12 74 ILE A C 1
ATOM 595 O O . ILE A 1 74 ? -16.297 -11.336 -6.492 1 95.12 74 ILE A O 1
ATOM 599 N N . GLU A 1 75 ? -17.938 -12.781 -6.93 1 95.94 75 GLU A N 1
ATOM 600 C CA . GLU A 1 75 ? -17.094 -13.93 -6.594 1 95.94 75 GLU A CA 1
ATOM 601 C C . GLU A 1 75 ? -15.953 -14.094 -7.594 1 95.94 75 GLU A C 1
ATOM 603 O O . GLU A 1 75 ? -14.836 -14.453 -7.219 1 95.94 75 GLU A O 1
ATOM 608 N N . LYS A 1 76 ? -16.25 -13.883 -8.859 1 96.44 76 LYS A N 1
ATOM 609 C CA . LYS A 1 76 ? -15.227 -13.922 -9.898 1 96.44 76 LYS A CA 1
ATOM 610 C C . LYS A 1 76 ? -14.117 -12.914 -9.617 1 96.44 76 LYS A C 1
ATOM 612 O O . LYS A 1 76 ? -12.93 -13.25 -9.695 1 96.44 76 LYS A O 1
ATOM 617 N N . ILE A 1 77 ? -14.492 -11.68 -9.234 1 96.69 77 ILE A N 1
ATOM 618 C CA . ILE A 1 77 ? -13.531 -10.633 -8.914 1 96.69 77 ILE A CA 1
ATOM 619 C C . ILE A 1 77 ? -12.695 -11.047 -7.711 1 96.69 77 ILE A C 1
ATOM 621 O O . ILE A 1 77 ? -11.469 -10.945 -7.734 1 96.69 77 ILE A O 1
ATOM 625 N N . ARG A 1 78 ? -13.305 -11.531 -6.723 1 96.81 78 ARG A N 1
ATOM 626 C CA . ARG A 1 78 ? -12.617 -11.961 -5.508 1 96.81 78 ARG A CA 1
ATOM 627 C C . ARG A 1 78 ? -11.594 -13.047 -5.812 1 96.81 78 ARG A C 1
ATOM 629 O O . ARG A 1 78 ? -10.445 -12.961 -5.375 1 96.81 78 ARG A O 1
ATOM 636 N N . LEU A 1 79 ? -12.023 -14.031 -6.551 1 96.88 79 LEU A N 1
ATOM 637 C CA . LEU A 1 79 ? -11.148 -15.156 -6.871 1 96.88 79 LEU A CA 1
ATOM 638 C C . LEU A 1 79 ? -9.938 -14.695 -7.68 1 96.88 79 LEU A C 1
ATOM 640 O O . LEU A 1 79 ? -8.828 -15.188 -7.484 1 96.88 79 LEU A O 1
ATOM 644 N N . LEU A 1 80 ? -10.18 -13.773 -8.57 1 96.56 80 LEU A N 1
ATOM 645 C CA . LEU A 1 80 ? -9.094 -13.25 -9.391 1 96.56 80 LEU A CA 1
ATOM 646 C C . LEU A 1 80 ? -8.094 -12.477 -8.531 1 96.56 80 LEU A C 1
ATOM 648 O O . LEU A 1 80 ? -6.883 -12.539 -8.766 1 96.56 80 LEU A O 1
ATOM 652 N N . LEU A 1 81 ? -8.594 -11.773 -7.496 1 96.56 81 LEU A N 1
ATOM 653 C CA . LEU A 1 81 ? -7.754 -10.93 -6.652 1 96.56 81 LEU A CA 1
ATOM 654 C C . LEU A 1 81 ? -6.926 -11.766 -5.688 1 96.56 81 LEU A C 1
ATOM 656 O O . LEU A 1 81 ? -5.863 -11.336 -5.234 1 96.56 81 LEU A O 1
ATOM 660 N N . VAL A 1 82 ? -7.367 -12.977 -5.402 1 96.06 82 VAL A N 1
ATOM 661 C CA . VAL A 1 82 ? -6.633 -13.805 -4.445 1 96.06 82 VAL A CA 1
ATOM 662 C C . VAL A 1 82 ? -5.91 -14.93 -5.18 1 96.06 82 VAL A C 1
ATOM 664 O O . VAL A 1 82 ? -5.422 -15.875 -4.555 1 96.06 82 VAL A O 1
ATOM 667 N N . CYS A 1 83 ? -5.824 -14.836 -6.457 1 94.19 83 CYS A N 1
ATOM 668 C CA . CYS A 1 83 ? -5.262 -15.906 -7.281 1 94.19 83 CYS A CA 1
ATOM 669 C C . CYS A 1 83 ? -3.754 -16 -7.098 1 94.19 83 CYS A C 1
ATOM 671 O O . CYS A 1 83 ? -3.031 -15.031 -7.34 1 94.19 83 CYS A O 1
ATOM 673 N N . VAL A 1 84 ? -3.256 -17.078 -6.621 1 93.31 84 VAL A N 1
ATOM 674 C CA . VAL A 1 84 ? -1.839 -17.375 -6.445 1 93.31 84 VAL A CA 1
ATOM 675 C C . VAL A 1 84 ? -1.536 -18.781 -6.965 1 93.31 84 VAL A C 1
ATOM 677 O O . VAL A 1 84 ? -2.436 -19.609 -7.078 1 93.31 84 VAL A O 1
ATOM 680 N N . PRO A 1 85 ? -0.302 -18.984 -7.328 1 92.44 85 PRO A N 1
ATOM 681 C CA . PRO A 1 85 ? 0.03 -20.359 -7.699 1 92.44 85 PRO A CA 1
ATOM 682 C C . PRO A 1 85 ? -0.243 -21.359 -6.574 1 92.44 85 PRO A C 1
ATOM 684 O O . PRO A 1 85 ? -0.307 -20.969 -5.402 1 92.44 85 PRO A O 1
ATOM 687 N N . ALA A 1 86 ? -0.482 -22.609 -6.91 1 89.44 86 ALA A N 1
ATOM 688 C CA . ALA A 1 86 ? -0.826 -23.641 -5.934 1 89.44 86 ALA A CA 1
ATOM 689 C C . ALA A 1 86 ? 0.194 -23.672 -4.797 1 89.44 86 ALA A C 1
ATOM 691 O O . ALA A 1 86 ? -0.178 -23.688 -3.621 1 89.44 86 ALA A O 1
ATOM 692 N N . GLU A 1 87 ? 1.415 -23.625 -5.148 1 86.19 87 GLU A N 1
ATOM 693 C CA . GLU A 1 87 ? 2.467 -23.672 -4.137 1 86.19 87 GLU A CA 1
ATOM 694 C C . GLU A 1 87 ? 2.508 -22.391 -3.328 1 86.19 87 GLU A C 1
ATOM 696 O O . GLU A 1 87 ? 2.996 -22.375 -2.197 1 86.19 87 GLU A O 1
ATOM 701 N N . GLY A 1 88 ? 2.041 -21.328 -3.957 1 83.88 88 GLY A N 1
ATOM 702 C CA . GLY A 1 88 ? 2.033 -20.031 -3.309 1 83.88 88 GLY A CA 1
ATOM 703 C C . GLY A 1 88 ? 1.023 -19.938 -2.182 1 83.88 88 GLY A C 1
ATOM 704 O O . GLY A 1 88 ? 1.173 -19.109 -1.278 1 83.88 88 GLY A O 1
ATOM 705 N N . GLU A 1 89 ? 0.054 -20.734 -2.238 1 86.56 89 GLU A N 1
ATOM 706 C CA . GLU A 1 89 ? -0.997 -20.703 -1.227 1 86.56 89 GLU A CA 1
ATOM 707 C C . GLU A 1 89 ? -0.434 -21 0.163 1 86.56 89 GLU A C 1
ATOM 709 O O . GLU A 1 89 ? -0.848 -20.375 1.145 1 86.56 89 GLU A O 1
ATOM 714 N N . ALA A 1 90 ? 0.574 -21.781 0.14 1 82.88 90 ALA A N 1
ATOM 715 C CA . ALA A 1 90 ? 1.108 -22.219 1.429 1 82.88 90 ALA A CA 1
ATOM 716 C C . ALA A 1 90 ? 2.488 -21.609 1.681 1 82.88 90 ALA A C 1
ATOM 718 O O . ALA A 1 90 ? 3.094 -21.844 2.729 1 82.88 90 ALA A O 1
ATOM 719 N N . MET A 1 91 ? 2.877 -20.875 0.754 1 86.25 91 MET A N 1
ATOM 720 C CA . MET A 1 91 ? 4.207 -20.297 0.899 1 86.25 91 MET A CA 1
ATOM 721 C C . MET A 1 91 ? 4.168 -19.078 1.814 1 86.25 91 MET A C 1
ATOM 723 O O . MET A 1 91 ? 3.252 -18.25 1.724 1 86.25 91 MET A O 1
ATOM 727 N N . ASP A 1 92 ? 5.16 -19.078 2.58 1 86.38 92 ASP A N 1
ATOM 728 C CA . ASP A 1 92 ? 5.309 -17.953 3.498 1 86.38 92 ASP A CA 1
ATOM 729 C C . ASP A 1 92 ? 5.504 -16.641 2.732 1 86.38 92 ASP A C 1
ATOM 731 O O . ASP A 1 92 ? 6.324 -16.578 1.817 1 86.38 92 ASP A O 1
ATOM 735 N N . ALA A 1 93 ? 4.746 -15.664 3.152 1 85.25 93 ALA A N 1
ATOM 736 C CA . ALA A 1 93 ? 4.797 -14.375 2.465 1 85.25 93 ALA A CA 1
ATOM 737 C C . ALA A 1 93 ? 6.18 -13.742 2.594 1 85.25 93 ALA A C 1
ATOM 739 O O . ALA A 1 93 ? 6.574 -12.93 1.756 1 85.25 93 ALA A O 1
ATOM 740 N N . ARG A 1 94 ? 7.031 -14.156 3.582 1 83 94 ARG A N 1
ATOM 741 C CA . ARG A 1 94 ? 8.383 -13.648 3.789 1 83 94 ARG A CA 1
ATOM 742 C C . ARG A 1 94 ? 9.281 -13.984 2.602 1 83 94 ARG A C 1
ATOM 744 O O . ARG A 1 94 ? 10.328 -13.367 2.418 1 83 94 ARG A O 1
ATOM 751 N N . LEU A 1 95 ? 8.906 -15.008 1.905 1 88.12 95 LEU A N 1
ATOM 752 C CA . LEU A 1 95 ? 9.703 -15.43 0.756 1 88.12 95 LEU A CA 1
ATOM 753 C C . LEU A 1 95 ? 9.797 -14.312 -0.277 1 88.12 95 LEU A C 1
ATOM 755 O O . LEU A 1 95 ? 10.805 -14.195 -0.978 1 88.12 95 LEU A O 1
ATOM 759 N N . LEU A 1 96 ? 8.773 -13.523 -0.272 1 89.5 96 LEU A N 1
ATOM 760 C CA . LEU A 1 96 ? 8.789 -12.398 -1.199 1 89.5 96 LEU A CA 1
ATOM 761 C C . LEU A 1 96 ? 9.852 -11.383 -0.796 1 89.5 96 LEU A C 1
ATOM 763 O O . LEU A 1 96 ? 10.5 -10.773 -1.655 1 89.5 96 LEU A O 1
ATOM 767 N N . LEU A 1 97 ? 10.031 -11.258 0.46 1 88.56 97 LEU A N 1
ATOM 768 C CA . LEU A 1 97 ? 11.078 -10.375 0.951 1 88.56 97 LEU A CA 1
ATOM 769 C C . LEU A 1 97 ? 12.453 -10.898 0.571 1 88.56 97 LEU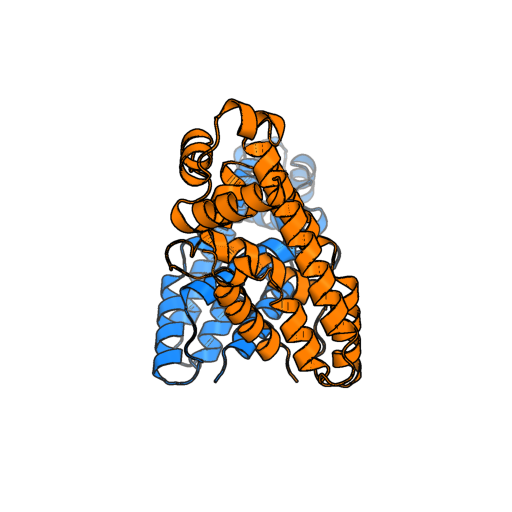 A C 1
ATOM 771 O O . LEU A 1 97 ? 13.328 -10.125 0.175 1 88.56 97 LEU A O 1
ATOM 775 N N . GLU A 1 98 ? 12.594 -12.141 0.751 1 90.81 98 GLU A N 1
ATOM 776 C CA . GLU A 1 98 ? 13.859 -12.773 0.393 1 90.81 98 GLU A CA 1
ATOM 777 C C . GLU A 1 98 ? 14.133 -12.656 -1.105 1 90.81 98 GLU A C 1
ATOM 779 O O . GLU A 1 98 ? 15.273 -12.453 -1.522 1 90.81 98 GLU A O 1
ATOM 784 N N . LEU A 1 99 ? 13.086 -12.828 -1.854 1 93.38 99 LEU A N 1
ATOM 785 C CA . LEU A 1 99 ? 13.211 -12.664 -3.297 1 93.38 99 LEU A CA 1
ATOM 786 C C . LEU A 1 99 ? 13.703 -11.258 -3.641 1 93.38 99 LEU A C 1
ATOM 788 O O . LEU A 1 99 ? 14.617 -11.102 -4.445 1 93.38 99 LEU A O 1
ATOM 792 N N . LYS A 1 100 ? 13.109 -10.297 -3.012 1 92 100 LYS A N 1
ATOM 793 C CA . LYS A 1 100 ? 13.477 -8.898 -3.232 1 92 100 LYS A CA 1
ATOM 794 C C . LYS A 1 100 ? 14.938 -8.656 -2.863 1 92 100 LYS A C 1
ATOM 796 O O . LYS A 1 100 ? 15.672 -7.988 -3.602 1 92 100 LYS A O 1
ATOM 801 N N . LYS A 1 101 ? 15.406 -9.266 -1.815 1 92.69 101 LYS A N 1
ATOM 802 C CA . LYS A 1 101 ? 16.734 -9.016 -1.268 1 92.69 101 LYS A CA 1
ATOM 803 C C . LYS A 1 101 ? 17.812 -9.75 -2.072 1 92.69 101 LYS A C 1
ATOM 805 O O . LYS A 1 101 ? 18.891 -9.211 -2.312 1 92.69 101 LYS A O 1
ATOM 810 N N . TYR A 1 102 ? 17.5 -10.945 -2.547 1 94.5 102 TYR A N 1
ATOM 811 C CA . TYR A 1 102 ? 18.562 -11.812 -3.041 1 94.5 102 TYR A CA 1
ATOM 812 C C . TYR A 1 102 ? 18.391 -12.086 -4.531 1 94.5 102 TYR A C 1
ATOM 814 O O . TYR A 1 102 ? 19.312 -12.57 -5.188 1 94.5 102 TYR A O 1
ATOM 822 N N . HIS A 1 103 ? 17.234 -11.844 -5.004 1 95.44 103 HIS A N 1
ATOM 823 C CA . HIS A 1 103 ? 16.938 -12.07 -6.414 1 95.44 103 HIS A CA 1
ATOM 824 C C . HIS A 1 103 ? 16.094 -10.945 -6.988 1 95.44 103 HIS A C 1
ATOM 826 O O . HIS A 1 103 ? 14.992 -11.195 -7.5 1 95.44 103 HIS A O 1
ATOM 832 N N . TYR A 1 104 ? 16.672 -9.852 -7.082 1 95.25 104 TYR A N 1
ATOM 833 C CA . TYR A 1 104 ? 15.969 -8.609 -7.363 1 95.25 104 TYR A CA 1
ATOM 834 C C . TYR A 1 104 ? 15.344 -8.641 -8.758 1 95.25 104 TYR A C 1
ATOM 836 O O . TYR A 1 104 ? 14.242 -8.125 -8.961 1 95.25 104 TYR A O 1
ATOM 844 N N . ASP A 1 105 ? 16.047 -9.195 -9.695 1 95.88 105 ASP A N 1
ATOM 845 C CA . ASP A 1 105 ? 15.508 -9.273 -11.055 1 95.88 105 ASP A CA 1
ATOM 846 C C . ASP A 1 105 ? 14.195 -10.055 -11.094 1 95.88 105 ASP A C 1
ATOM 848 O O . ASP A 1 105 ? 13.266 -9.672 -11.797 1 95.88 105 ASP A O 1
ATOM 852 N N . GLN A 1 106 ? 14.125 -11.117 -10.398 1 95.5 106 GLN A N 1
ATOM 853 C CA . GLN A 1 106 ? 12.914 -11.93 -10.328 1 95.5 106 GLN A CA 1
ATOM 854 C C . GLN A 1 106 ? 11.812 -11.219 -9.555 1 95.5 106 GLN A C 1
ATOM 856 O O . GLN A 1 106 ? 10.633 -11.336 -9.891 1 95.5 106 GLN A O 1
ATOM 861 N N . TRP A 1 107 ? 12.219 -10.508 -8.547 1 93.81 107 TRP A N 1
ATOM 862 C CA . TRP A 1 107 ? 11.281 -9.664 -7.824 1 93.81 107 TRP A CA 1
ATOM 863 C C . TRP A 1 107 ? 10.641 -8.641 -8.758 1 93.81 107 TRP A C 1
ATOM 865 O O . TRP A 1 107 ? 9.422 -8.422 -8.711 1 93.81 107 TRP A O 1
ATOM 875 N N . GLU A 1 108 ? 11.383 -8.055 -9.617 1 94.81 108 GLU A N 1
ATOM 876 C CA . GLU A 1 108 ? 10.875 -7.074 -10.57 1 94.81 108 GLU A CA 1
ATOM 877 C C . GLU A 1 108 ? 9.852 -7.695 -11.516 1 94.81 108 GLU A C 1
ATOM 879 O O . GLU A 1 108 ? 8.891 -7.035 -11.922 1 94.81 108 GLU A O 1
ATOM 884 N N . LYS A 1 109 ? 10.07 -8.922 -11.867 1 94.5 109 LYS A N 1
ATOM 885 C CA . LYS A 1 109 ? 9.102 -9.633 -12.695 1 94.5 109 LYS A CA 1
ATOM 886 C C . LYS A 1 109 ? 7.754 -9.75 -11.992 1 94.5 109 LYS A C 1
ATOM 888 O O . LYS A 1 109 ? 6.703 -9.547 -12.602 1 94.5 109 LYS A O 1
ATOM 893 N N . VAL A 1 110 ? 7.883 -10.016 -10.742 1 93.31 110 VAL A N 1
ATOM 894 C CA . VAL A 1 110 ? 6.672 -10.141 -9.938 1 93.31 110 VAL A CA 1
ATOM 895 C C . VAL A 1 110 ? 5.969 -8.789 -9.844 1 93.31 110 VAL A C 1
ATOM 897 O O . VAL A 1 110 ? 4.758 -8.695 -10.047 1 93.31 110 VAL A O 1
ATOM 900 N N . GLN A 1 111 ? 6.727 -7.789 -9.602 1 91.19 111 GLN A N 1
ATOM 901 C CA . GLN A 1 111 ? 6.176 -6.441 -9.492 1 91.19 111 GLN A CA 1
ATOM 902 C C . GLN A 1 111 ? 5.543 -6 -10.812 1 91.19 111 GLN A C 1
ATOM 904 O O . GLN A 1 111 ? 4.473 -5.387 -10.82 1 91.19 111 GLN A O 1
ATOM 909 N N . LEU A 1 112 ? 6.219 -6.305 -11.906 1 92.12 112 LEU A N 1
ATOM 910 C CA . LEU A 1 112 ? 5.699 -5.957 -13.219 1 92.12 112 LEU A CA 1
ATOM 911 C C . LEU A 1 112 ? 4.387 -6.684 -13.5 1 92.12 112 LEU A C 1
ATOM 913 O O . LEU A 1 112 ? 3.449 -6.098 -14.047 1 92.12 112 LEU A O 1
ATOM 917 N N . PHE A 1 113 ? 4.379 -7.887 -13.117 1 91.25 113 PHE A N 1
ATOM 918 C CA . PHE A 1 113 ? 3.166 -8.68 -13.266 1 91.25 113 PHE A CA 1
ATOM 919 C C . PHE A 1 113 ? 2.018 -8.062 -12.477 1 91.25 113 PHE A C 1
ATOM 921 O O . PHE A 1 113 ? 0.895 -7.965 -12.984 1 91.25 113 PHE A O 1
ATOM 928 N N . LEU A 1 114 ? 2.266 -7.605 -11.258 1 87.5 114 LEU A N 1
ATOM 929 C CA . LEU A 1 114 ? 1.267 -7.004 -10.383 1 87.5 114 LEU A CA 1
ATOM 930 C C . LEU A 1 114 ? 0.749 -5.695 -10.961 1 87.5 114 LEU A C 1
ATOM 932 O O . LEU A 1 114 ? -0.418 -5.344 -10.766 1 87.5 114 LEU A O 1
ATOM 936 N N . LYS A 1 115 ? 1.506 -5.055 -11.719 1 85.06 115 LYS A N 1
ATOM 937 C CA . LYS A 1 115 ? 1.14 -3.732 -12.227 1 85.06 115 LYS A CA 1
ATOM 938 C C . LYS A 1 115 ? 0.438 -3.836 -13.578 1 85.06 115 LYS A C 1
ATOM 940 O O . LYS A 1 115 ? -0.363 -2.971 -13.938 1 85.06 115 LYS A O 1
ATOM 945 N N . GLU A 1 116 ? 0.727 -4.801 -14.391 1 83.12 116 GLU A N 1
ATOM 946 C CA . GLU A 1 116 ? 0.298 -4.805 -15.789 1 83.12 116 GLU A CA 1
ATOM 947 C C . GLU A 1 116 ? -0.949 -5.66 -15.977 1 83.12 116 GLU A C 1
ATOM 949 O O . GLU A 1 116 ? -1.72 -5.445 -16.922 1 83.12 116 GLU A O 1
ATOM 954 N N . GLU A 1 117 ? -1.229 -6.512 -15.305 1 79.06 117 GLU A N 1
ATOM 955 C CA . GLU A 1 117 ? -2.258 -7.5 -15.625 1 79.06 117 GLU A CA 1
ATOM 956 C C . GLU A 1 117 ? -3.547 -7.223 -14.852 1 79.06 117 GLU A C 1
ATOM 958 O O . GLU A 1 117 ? -3.963 -8.031 -14.023 1 79.06 117 GLU A O 1
ATOM 963 N N . TRP A 1 118 ? -4.191 -5.996 -15.25 1 89.62 118 TRP A N 1
ATOM 964 C CA . TRP A 1 118 ? -5.418 -5.68 -14.523 1 89.62 118 TRP A CA 1
ATOM 965 C C . TRP A 1 118 ? -6.605 -5.574 -15.477 1 89.62 118 TRP A C 1
ATOM 967 O O . TRP A 1 118 ? -7.715 -5.242 -15.062 1 89.62 118 TRP A O 1
ATOM 977 N N . ASN A 1 119 ? -6.449 -5.879 -16.719 1 88.75 119 ASN A N 1
ATOM 978 C CA . ASN A 1 119 ? -7.484 -5.629 -17.719 1 88.75 119 ASN A CA 1
ATOM 979 C C . ASN A 1 119 ? -8.758 -6.402 -17.406 1 88.75 119 ASN A C 1
ATOM 981 O O . ASN A 1 119 ? -9.859 -5.836 -17.438 1 88.75 119 ASN A O 1
ATOM 985 N N . ILE A 1 120 ? -8.586 -7.648 -17.078 1 90.88 120 ILE A N 1
ATOM 986 C CA . ILE A 1 120 ? -9.742 -8.492 -16.812 1 90.88 120 ILE A CA 1
ATOM 987 C C . ILE A 1 120 ? -10.469 -7.996 -15.57 1 90.88 120 ILE A C 1
ATOM 989 O O . ILE A 1 120 ? -11.688 -7.793 -15.594 1 90.88 120 ILE A O 1
ATOM 993 N N . ILE A 1 121 ? -9.734 -7.719 -14.547 1 93.75 121 ILE A N 1
ATOM 994 C CA . ILE A 1 121 ? -10.32 -7.312 -13.273 1 93.75 121 ILE A CA 1
ATOM 995 C C . ILE A 1 121 ? -10.977 -5.941 -13.422 1 93.75 121 ILE A C 1
ATOM 997 O O . ILE A 1 121 ? -12.078 -5.715 -12.906 1 93.75 121 ILE A O 1
ATOM 1001 N N . THR A 1 122 ? -10.312 -5.055 -14.117 1 94.31 122 THR A N 1
ATOM 1002 C CA . THR A 1 122 ? -10.852 -3.717 -14.336 1 94.31 122 THR A CA 1
ATOM 1003 C C . THR A 1 122 ? -12.195 -3.789 -15.055 1 94.31 122 THR A C 1
ATOM 1005 O O . THR A 1 122 ? -13.141 -3.096 -14.672 1 94.31 122 THR A O 1
ATOM 1008 N N . HIS A 1 123 ? -12.25 -4.613 -16.047 1 94.06 123 HIS A N 1
ATOM 1009 C CA . HIS A 1 123 ? -13.5 -4.785 -16.781 1 94.06 123 HIS A CA 1
ATOM 1010 C C . HIS A 1 123 ? -14.602 -5.32 -15.883 1 94.06 123 HIS A C 1
ATOM 1012 O O . HIS A 1 123 ? -15.734 -4.824 -15.914 1 94.06 123 HIS A O 1
ATOM 1018 N N . LEU A 1 124 ? -14.266 -6.262 -15.109 1 95.06 124 LEU A N 1
ATOM 1019 C CA . LEU A 1 124 ? -15.242 -6.863 -14.203 1 95.06 124 LEU A CA 1
ATOM 1020 C C . LEU A 1 124 ? -15.68 -5.871 -13.133 1 95.06 124 LEU A C 1
ATOM 1022 O O . LEU A 1 124 ? -16.859 -5.816 -12.773 1 95.06 124 LEU A O 1
ATOM 1026 N N . LEU A 1 125 ? -14.727 -5.07 -12.617 1 95.5 125 LEU A N 1
ATOM 1027 C CA . LEU A 1 125 ? -15.047 -4.043 -11.633 1 95.5 125 LEU A CA 1
ATOM 1028 C C . LEU A 1 125 ? -15.992 -3.004 -12.227 1 95.5 125 LEU A C 1
ATOM 1030 O O . LEU A 1 125 ? -16.938 -2.574 -11.562 1 95.5 125 LEU A O 1
ATOM 1034 N N . GLU A 1 126 ? -15.742 -2.621 -13.453 1 95.56 126 GLU A N 1
ATOM 1035 C CA . GLU A 1 126 ? -16.609 -1.667 -14.141 1 95.56 126 GLU A CA 1
ATOM 1036 C C . GLU A 1 126 ? -18.016 -2.225 -14.305 1 95.56 126 GLU A C 1
ATOM 1038 O O . GLU A 1 126 ? -19 -1.518 -14.078 1 95.56 126 GLU A O 1
ATOM 1043 N N . GLN A 1 127 ? -18.062 -3.439 -14.727 1 95.12 127 GLN A N 1
ATOM 1044 C CA . GLN A 1 127 ? -19.359 -4.098 -14.852 1 95.12 127 GLN A CA 1
ATOM 1045 C C . GLN A 1 127 ? -20.109 -4.117 -13.523 1 95.12 127 GLN A C 1
ATOM 1047 O O . GLN A 1 127 ? -21.297 -3.836 -13.469 1 95.12 127 GLN A O 1
ATOM 1052 N N . ALA A 1 128 ? -19.406 -4.496 -12.469 1 95.31 128 ALA A N 1
ATOM 1053 C CA . ALA A 1 128 ? -20.016 -4.562 -11.141 1 95.31 128 ALA A CA 1
ATOM 1054 C C . ALA A 1 128 ? -20.516 -3.193 -10.703 1 95.31 128 ALA A C 1
ATOM 1056 O O . ALA A 1 128 ? -21.562 -3.09 -10.062 1 95.31 128 ALA A O 1
ATOM 1057 N N . LYS A 1 129 ? -19.766 -2.17 -11.023 1 94.25 129 LYS A N 1
ATOM 1058 C CA . LYS A 1 129 ? -20.203 -0.802 -10.742 1 94.25 129 LYS A CA 1
ATOM 1059 C C . LYS A 1 129 ? -21.469 -0.45 -11.516 1 94.25 129 LYS A C 1
ATOM 1061 O O . LYS A 1 129 ? -22.422 0.085 -10.945 1 94.25 129 LYS A O 1
ATOM 1066 N N . ASP A 1 130 ? -21.422 -0.779 -12.758 1 94.19 130 ASP A N 1
ATOM 1067 C CA . ASP A 1 130 ? -22.562 -0.487 -13.633 1 94.19 130 ASP A CA 1
ATOM 1068 C C . ASP A 1 130 ? -23.812 -1.205 -13.164 1 94.19 130 ASP A C 1
ATOM 1070 O O . ASP A 1 130 ? -24.922 -0.68 -13.305 1 94.19 130 ASP A O 1
ATOM 1074 N N . GLU A 1 131 ? -23.656 -2.338 -12.609 1 94.81 131 GLU A N 1
ATOM 1075 C CA . GLU A 1 131 ? -24.797 -3.143 -12.156 1 94.81 131 GLU A CA 1
ATOM 1076 C C . GLU A 1 131 ? -25.219 -2.752 -10.742 1 94.81 131 GLU A C 1
ATOM 1078 O O . GLU A 1 131 ? -26.141 -3.334 -10.18 1 94.81 131 GLU A O 1
ATOM 1083 N N . GLY A 1 132 ? -24.438 -1.874 -10.109 1 93.25 132 GLY A N 1
ATOM 1084 C CA . GLY A 1 132 ? -24.781 -1.36 -8.797 1 93.25 132 GLY A CA 1
ATOM 1085 C C . GLY A 1 132 ? -24.375 -2.277 -7.664 1 93.25 132 GLY A C 1
ATOM 1086 O O . GLY A 1 132 ? -24.812 -2.115 -6.527 1 93.25 132 GLY A O 1
ATOM 1087 N N . ILE A 1 133 ? -23.5 -3.244 -7.996 1 93.06 133 ILE A N 1
ATOM 1088 C CA . ILE A 1 133 ? -23.016 -4.195 -7.008 1 93.06 133 ILE A CA 1
ATOM 1089 C C . ILE A 1 133 ? -21.906 -3.549 -6.176 1 93.06 133 ILE A C 1
ATOM 1091 O O . ILE A 1 133 ? -21.781 -3.816 -4.977 1 93.06 133 ILE A O 1
ATOM 1095 N N . LEU A 1 134 ? -21.109 -2.711 -6.809 1 92.88 134 LEU A N 1
ATOM 1096 C CA . LEU A 1 134 ? -20.016 -2.002 -6.145 1 92.88 134 LEU A CA 1
ATOM 1097 C C . LEU A 1 134 ? -20.281 -0.501 -6.109 1 92.88 134 LEU A C 1
ATOM 1099 O O . LEU A 1 134 ? -20.984 0.026 -6.973 1 92.88 134 LEU A O 1
ATOM 1103 N N . LYS A 1 135 ? -19.766 0.17 -5.078 1 89.94 135 LYS A N 1
ATOM 1104 C CA . LYS A 1 135 ? -19.844 1.623 -4.965 1 89.94 135 LYS A CA 1
ATOM 1105 C C . LYS A 1 135 ? -19.125 2.309 -6.117 1 89.94 135 LYS A C 1
ATOM 1107 O O . LYS A 1 135 ? -18.359 1.67 -6.844 1 89.94 135 LYS A O 1
ATOM 1112 N N . ASN A 1 136 ? -19.422 3.611 -6.23 1 83.56 136 ASN A N 1
ATOM 1113 C CA . ASN A 1 136 ? -18.766 4.406 -7.27 1 83.56 136 ASN A CA 1
ATOM 1114 C C . ASN A 1 136 ? -17.375 4.863 -6.836 1 83.56 136 ASN A C 1
ATOM 1116 O O . ASN A 1 136 ? -17.172 6.043 -6.555 1 83.56 136 ASN A O 1
ATOM 1120 N N . ILE A 1 137 ? -16.516 3.932 -6.852 1 84.38 137 ILE A N 1
ATOM 1121 C CA . ILE A 1 137 ? -15.133 4.246 -6.488 1 84.38 137 ILE A CA 1
ATOM 1122 C C . ILE A 1 137 ? -14.258 4.258 -7.738 1 84.38 137 ILE A C 1
ATOM 1124 O O . ILE A 1 137 ? -14.594 3.629 -8.742 1 84.38 137 ILE A O 1
ATOM 1128 N N . SER A 1 138 ? -13.203 5.012 -7.574 1 89.31 138 SER A N 1
ATOM 1129 C CA . SER A 1 138 ? -12.211 5.008 -8.641 1 89.31 138 SER A CA 1
ATOM 1130 C C . SER A 1 138 ? -11.5 3.658 -8.727 1 89.31 138 SER A C 1
ATOM 1132 O O . SER A 1 138 ? -10.875 3.215 -7.766 1 89.31 138 SER A O 1
ATOM 1134 N N . ILE A 1 139 ? -11.656 3.041 -9.93 1 91.75 139 ILE A N 1
ATOM 1135 C CA . ILE A 1 139 ? -11.039 1.733 -10.133 1 91.75 139 ILE A CA 1
ATOM 1136 C C . ILE A 1 139 ? -9.523 1.853 -10.023 1 91.75 139 ILE A C 1
ATOM 1138 O O . ILE A 1 139 ? -8.875 1.039 -9.359 1 91.75 139 ILE A O 1
ATOM 1142 N N . PRO A 1 140 ? -8.922 2.9 -10.578 1 90.5 140 PRO A N 1
ATOM 1143 C CA . PRO A 1 140 ? -7.477 3.068 -10.398 1 90.5 140 PRO A CA 1
ATOM 1144 C C . PRO A 1 140 ? -7.066 3.154 -8.93 1 90.5 140 PRO A C 1
ATOM 1146 O O . PRO A 1 140 ? -6.039 2.598 -8.539 1 90.5 140 PRO A O 1
ATOM 1149 N N . LEU A 1 141 ? -7.848 3.824 -8.141 1 91.44 141 LEU A N 1
ATOM 1150 C CA . LEU A 1 141 ? -7.543 3.924 -6.715 1 91.44 141 LEU A CA 1
ATOM 1151 C C . LEU A 1 141 ? -7.617 2.555 -6.047 1 91.44 141 LEU A C 1
ATOM 1153 O O . LEU A 1 141 ? -6.758 2.209 -5.234 1 91.44 141 LEU A O 1
ATOM 1157 N N . PHE A 1 142 ? -8.648 1.823 -6.391 1 94.19 142 PHE A N 1
ATOM 1158 C CA . PHE A 1 142 ? -8.797 0.48 -5.844 1 94.19 142 PHE A CA 1
ATOM 1159 C C . PHE A 1 142 ? -7.559 -0.361 -6.137 1 94.19 142 PHE A C 1
ATOM 1161 O O . PHE A 1 142 ? -7.035 -1.037 -5.246 1 94.19 142 PHE A O 1
ATOM 1168 N N . ILE A 1 143 ? -7.129 -0.285 -7.355 1 93.75 143 ILE A N 1
ATOM 1169 C CA . ILE A 1 143 ? -5.973 -1.058 -7.793 1 93.75 143 ILE A CA 1
ATOM 1170 C C . ILE A 1 143 ? -4.738 -0.629 -7.004 1 93.75 143 ILE A C 1
ATOM 1172 O O . ILE A 1 143 ? -3.982 -1.473 -6.516 1 93.75 143 ILE A O 1
ATOM 1176 N N . GLU A 1 144 ? -4.574 0.604 -6.809 1 92.31 144 GLU A N 1
ATOM 1177 C CA . GLU A 1 144 ? -3.434 1.118 -6.055 1 92.31 144 GLU A CA 1
ATOM 1178 C C . GLU A 1 144 ? -3.49 0.674 -4.598 1 92.31 144 GLU A C 1
ATOM 1180 O O . GLU A 1 144 ? -2.457 0.381 -3.99 1 92.31 144 GLU A O 1
ATOM 1185 N N . MET A 1 145 ? -4.676 0.716 -4.07 1 94.69 145 MET A N 1
ATOM 1186 C CA . MET A 1 145 ? -4.836 0.272 -2.689 1 94.69 145 MET A CA 1
ATOM 1187 C C . MET A 1 145 ? -4.469 -1.202 -2.547 1 94.69 145 MET A C 1
ATOM 1189 O O . MET A 1 145 ? -3.795 -1.589 -1.59 1 94.69 145 MET A O 1
ATOM 1193 N N . TYR A 1 146 ? -4.895 -2 -3.523 1 95.38 146 TYR A N 1
ATOM 1194 C CA . TYR A 1 146 ? -4.586 -3.426 -3.506 1 95.38 146 TYR A CA 1
ATOM 1195 C C . TYR A 1 146 ? -3.082 -3.658 -3.588 1 95.38 146 TYR A C 1
ATOM 1197 O O . TYR A 1 146 ? -2.51 -4.363 -2.756 1 95.38 146 TYR A O 1
ATOM 1205 N N . ILE A 1 147 ? -2.469 -3.047 -4.566 1 93.94 147 ILE A N 1
ATOM 1206 C CA . ILE A 1 147 ? -1.038 -3.217 -4.785 1 93.94 147 ILE A CA 1
ATOM 1207 C C . ILE A 1 147 ? -0.262 -2.682 -3.586 1 93.94 147 ILE A C 1
ATOM 1209 O O . ILE A 1 147 ? 0.662 -3.336 -3.094 1 93.94 147 ILE A O 1
ATOM 1213 N N . GLY A 1 148 ? -0.633 -1.525 -3.131 1 93.69 148 GLY A N 1
ATOM 1214 C CA . GLY A 1 148 ? 0.022 -0.927 -1.979 1 93.69 148 GLY A CA 1
ATOM 1215 C C . GLY A 1 148 ? -0.09 -1.771 -0.723 1 93.69 148 GLY A C 1
ATOM 1216 O O . GLY A 1 148 ? 0.892 -1.951 0 1 93.69 148 GLY A O 1
ATOM 1217 N N . ALA A 1 149 ? -1.288 -2.238 -0.488 1 94.12 149 ALA A N 1
ATOM 1218 C CA . ALA A 1 149 ? -1.499 -3.105 0.668 1 94.12 149 ALA A CA 1
ATOM 1219 C C . ALA A 1 149 ? -0.61 -4.344 0.594 1 94.12 149 ALA A C 1
ATOM 1221 O O . ALA A 1 149 ? 0.053 -4.699 1.572 1 94.12 149 ALA A O 1
ATOM 1222 N N . PHE A 1 150 ? -0.579 -4.918 -0.52 1 92.12 150 PHE A N 1
ATOM 1223 C CA . PHE A 1 150 ? 0.231 -6.113 -0.716 1 92.12 150 PHE A CA 1
ATOM 1224 C C . PHE A 1 150 ? 1.707 -5.816 -0.482 1 92.12 150 PHE A C 1
ATOM 1226 O O . PHE A 1 150 ? 2.363 -6.488 0.316 1 92.12 150 PHE A O 1
ATOM 1233 N N . ASN A 1 151 ? 2.186 -4.793 -1.066 1 90.56 151 ASN A N 1
ATOM 1234 C CA . ASN A 1 151 ? 3.602 -4.445 -1.006 1 90.56 151 ASN A CA 1
ATOM 1235 C C . ASN A 1 151 ? 4.023 -4.059 0.408 1 90.56 151 ASN A C 1
ATOM 1237 O O . ASN A 1 151 ? 5.152 -4.324 0.819 1 90.56 151 ASN A O 1
ATOM 1241 N N . ASN A 1 152 ? 3.174 -3.461 1.09 1 89.25 152 ASN A N 1
ATOM 1242 C CA . ASN A 1 152 ? 3.521 -3.043 2.443 1 89.25 152 ASN A CA 1
ATOM 1243 C C . ASN A 1 152 ? 3.357 -4.184 3.443 1 89.25 152 ASN A C 1
ATOM 1245 O O . ASN A 1 152 ? 4.168 -4.336 4.355 1 89.25 152 ASN A O 1
ATOM 1249 N N . ALA A 1 153 ? 2.344 -4.93 3.232 1 86.38 153 ALA A N 1
ATOM 1250 C CA . ALA A 1 153 ? 2.014 -5.973 4.199 1 86.38 153 ALA A CA 1
ATOM 1251 C C . ALA A 1 153 ? 3.045 -7.098 4.168 1 86.38 153 ALA A C 1
ATOM 1253 O O . ALA A 1 153 ? 3.463 -7.594 5.219 1 86.38 153 ALA A O 1
ATOM 1254 N N . TYR A 1 154 ? 3.426 -7.523 3.045 1 82.81 154 TYR A N 1
ATOM 1255 C CA . TYR A 1 154 ? 4.344 -8.656 3.035 1 82.81 154 TYR A CA 1
ATOM 1256 C C . TYR A 1 154 ? 5.707 -8.266 3.59 1 82.81 154 TYR A C 1
ATOM 1258 O O . TYR A 1 154 ? 6.426 -9.102 4.133 1 82.81 154 TYR A O 1
ATOM 1266 N N . THR A 1 155 ? 6.043 -7.031 3.531 1 78.69 155 THR A N 1
ATOM 1267 C CA . THR A 1 155 ? 7.328 -6.555 4.039 1 78.69 155 THR A CA 1
ATOM 1268 C C . THR A 1 155 ? 7.289 -6.414 5.555 1 78.69 155 THR A C 1
ATOM 1270 O O . THR A 1 155 ? 8.25 -6.773 6.242 1 78.69 155 THR A O 1
ATOM 1273 N N . SER A 1 156 ? 6.148 -5.938 6 1 75.88 156 SER A N 1
ATOM 1274 C CA . SER A 1 156 ? 6.086 -5.562 7.41 1 75.88 156 SER A CA 1
ATOM 1275 C C . SER A 1 156 ? 5.621 -6.734 8.273 1 75.88 156 SER A C 1
ATOM 1277 O O . SER A 1 156 ? 5.977 -6.828 9.445 1 75.88 156 SER A O 1
ATOM 1279 N N . LEU A 1 157 ? 4.809 -7.543 7.715 1 68.38 157 LEU A N 1
ATOM 1280 C CA . LEU A 1 157 ? 4.188 -8.602 8.508 1 68.38 157 LEU A CA 1
ATOM 1281 C C . LEU A 1 157 ? 4.961 -9.906 8.375 1 68.38 157 LEU A C 1
ATOM 1283 O O . LEU A 1 157 ? 4.445 -10.977 8.711 1 68.38 157 LEU A O 1
ATOM 1287 N N . HIS A 1 158 ? 5.969 -9.781 7.918 1 62.47 158 HIS A N 1
ATOM 1288 C CA . HIS A 1 158 ? 6.785 -10.969 7.68 1 62.47 158 HIS A CA 1
ATOM 1289 C C . HIS A 1 158 ? 7.012 -11.75 8.969 1 62.47 158 HIS A C 1
ATOM 1291 O O . HIS A 1 158 ? 7.207 -12.969 8.93 1 62.47 158 HIS A O 1
ATOM 1297 N N . GLU A 1 159 ? 6.734 -11.047 9.922 1 63.28 159 GLU A N 1
ATOM 1298 C CA . GLU A 1 159 ? 6.957 -11.75 11.188 1 63.28 159 GLU A CA 1
ATOM 1299 C C . GLU A 1 159 ? 5.699 -12.492 11.633 1 63.28 159 GLU A C 1
ATOM 1301 O O . GLU A 1 159 ? 5.746 -13.289 12.57 1 63.28 159 GLU A O 1
ATOM 1306 N N . HIS A 1 160 ? 4.648 -12.312 10.883 1 65.75 160 HIS A N 1
ATOM 1307 C CA . HIS A 1 160 ? 3.391 -12.852 11.391 1 65.75 160 HIS A CA 1
ATOM 1308 C C . HIS A 1 160 ? 3.059 -14.18 10.727 1 65.75 160 HIS A C 1
ATOM 1310 O O . HIS A 1 160 ? 1.923 -14.656 10.812 1 65.75 160 HIS A O 1
ATOM 1316 N N . ASN A 1 161 ? 3.922 -14.805 10.203 1 76.38 161 ASN A N 1
ATOM 1317 C CA . ASN A 1 161 ? 3.791 -16.172 9.68 1 76.38 161 ASN A CA 1
ATOM 1318 C C . ASN A 1 161 ? 2.572 -16.297 8.773 1 76.38 161 ASN A C 1
ATOM 1320 O O . ASN A 1 161 ? 1.812 -17.266 8.891 1 76.38 161 ASN A O 1
ATOM 1324 N N . LEU A 1 162 ? 2.225 -15.406 8.008 1 86.75 162 LEU A N 1
ATOM 1325 C CA . LEU A 1 162 ? 1.142 -15.5 7.039 1 86.75 162 LEU A CA 1
ATOM 1326 C C . LEU A 1 162 ? 1.641 -16.078 5.723 1 86.75 162 LEU A C 1
ATOM 1328 O O . LEU A 1 162 ? 2.748 -15.766 5.277 1 86.75 162 LEU A O 1
ATOM 1332 N N . THR A 1 163 ? 0.733 -16.984 5.195 1 89.31 163 THR A N 1
ATOM 1333 C CA . THR A 1 163 ? 1.016 -17.422 3.83 1 89.31 163 THR A CA 1
ATOM 1334 C C . THR A 1 163 ? 0.616 -16.344 2.824 1 89.31 163 THR A C 1
ATOM 1336 O O . THR A 1 163 ? -0.131 -15.422 3.156 1 89.31 163 THR A O 1
ATOM 1339 N N . LEU A 1 164 ? 1.152 -16.469 1.623 1 90.06 164 LEU A N 1
ATOM 1340 C CA . LEU A 1 164 ? 0.785 -15.539 0.556 1 90.06 164 LEU A CA 1
ATOM 1341 C C . LEU A 1 164 ? -0.719 -15.57 0.306 1 90.06 164 LEU A C 1
ATOM 1343 O O . LEU A 1 164 ? -1.345 -14.523 0.139 1 90.06 164 LEU A O 1
ATOM 1347 N N . GLY A 1 165 ? -1.279 -16.75 0.326 1 91.5 165 GLY A N 1
ATOM 1348 C CA . GLY A 1 165 ? -2.715 -16.891 0.146 1 91.5 165 GLY A CA 1
ATOM 1349 C C . GLY A 1 165 ? -3.525 -16.234 1.243 1 91.5 165 GLY A C 1
ATOM 1350 O O . GLY A 1 165 ? -4.492 -15.516 0.964 1 91.5 165 GLY A O 1
ATOM 1351 N N . GLU A 1 166 ? -3.129 -16.438 2.439 1 91.25 166 GLU A N 1
ATOM 1352 C CA . GLU A 1 166 ? -3.816 -15.844 3.582 1 91.25 166 GLU A CA 1
ATOM 1353 C C . GLU A 1 166 ? -3.729 -14.32 3.549 1 91.25 166 GLU A C 1
ATOM 1355 O O . GLU A 1 166 ? -4.703 -13.633 3.852 1 91.25 166 GLU A O 1
ATOM 1360 N N . LEU A 1 167 ? -2.562 -13.852 3.246 1 91.75 167 LEU A N 1
ATOM 1361 C CA . LEU A 1 167 ? -2.35 -12.414 3.162 1 91.75 167 LEU A CA 1
ATOM 1362 C C . LEU A 1 167 ? -3.287 -11.781 2.137 1 91.75 167 LEU A C 1
ATOM 1364 O O . LEU A 1 16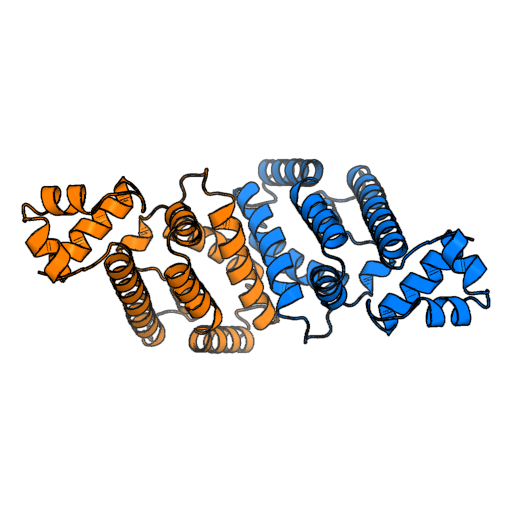7 ? -3.986 -10.812 2.441 1 91.75 167 LEU A O 1
ATOM 1368 N N . LEU A 1 168 ? -3.348 -12.367 0.98 1 93.81 168 LEU A N 1
ATOM 1369 C CA . LEU A 1 168 ? -4.199 -11.828 -0.078 1 93.81 168 LEU A CA 1
ATOM 1370 C C . LEU A 1 168 ? -5.672 -11.922 0.31 1 93.81 168 LEU A C 1
ATOM 1372 O O . LEU A 1 168 ? -6.445 -11 0.033 1 93.81 168 LEU A O 1
ATOM 1376 N N . GLN A 1 169 ? -6.004 -12.992 0.94 1 93.75 169 GLN A N 1
ATOM 1377 C CA . GLN A 1 169 ? -7.395 -13.156 1.353 1 93.75 169 GLN A CA 1
ATOM 1378 C C . GLN A 1 169 ? -7.816 -12.062 2.324 1 93.75 169 GLN A C 1
ATOM 1380 O O . GLN A 1 169 ? -8.914 -11.508 2.211 1 93.75 169 GLN A O 1
ATOM 1385 N N . GLN A 1 170 ? -6.969 -11.773 3.234 1 92.81 170 GLN A N 1
ATOM 1386 C CA . GLN A 1 170 ? -7.289 -10.742 4.215 1 92.81 170 GLN A CA 1
ATOM 1387 C C . GLN A 1 170 ? -7.383 -9.367 3.555 1 92.81 170 GLN A C 1
ATOM 1389 O O . GLN A 1 170 ? -8.305 -8.594 3.844 1 92.81 170 GLN A O 1
ATOM 1394 N N . ILE A 1 171 ? -6.461 -9.047 2.684 1 95.56 171 ILE A N 1
ATOM 1395 C CA . ILE A 1 171 ? -6.453 -7.77 1.974 1 95.56 171 ILE A CA 1
ATOM 1396 C C . ILE A 1 171 ? -7.727 -7.641 1.141 1 95.56 171 ILE A C 1
ATOM 1398 O O . ILE A 1 171 ? -8.414 -6.617 1.206 1 95.56 171 ILE A O 1
ATOM 1402 N N . VAL A 1 172 ? -8.039 -8.688 0.424 1 96.69 172 VAL A N 1
ATOM 1403 C CA . VAL A 1 172 ? -9.164 -8.664 -0.503 1 96.69 172 VAL A CA 1
ATOM 1404 C C . VAL A 1 172 ? -10.477 -8.578 0.277 1 96.69 172 VAL A C 1
ATOM 1406 O O . VAL A 1 172 ? -11.406 -7.887 -0.136 1 96.69 172 VAL A O 1
ATOM 1409 N N . GLU A 1 173 ? -10.516 -9.258 1.361 1 94.94 173 GLU A N 1
ATOM 1410 C CA . GLU A 1 173 ? -11.719 -9.195 2.193 1 94.94 173 GLU A CA 1
ATOM 1411 C C . GLU A 1 173 ? -12.008 -7.762 2.625 1 94.94 173 GLU A C 1
ATOM 1413 O O . GLU A 1 173 ? -13.148 -7.293 2.506 1 94.94 173 GLU A O 1
ATOM 1418 N N . VAL A 1 174 ? -11.039 -7.09 3.07 1 95.19 174 VAL A N 1
ATOM 1419 C CA . VAL A 1 174 ? -11.211 -5.715 3.531 1 95.19 174 VAL A CA 1
ATOM 1420 C C . VAL A 1 174 ? -11.602 -4.82 2.357 1 95.19 174 VAL A C 1
ATOM 1422 O O . VAL A 1 174 ? -12.586 -4.082 2.432 1 95.19 174 VAL A O 1
ATOM 1425 N N . LEU A 1 175 ? -10.883 -4.883 1.255 1 96.62 175 LEU A N 1
ATOM 1426 C CA . LEU A 1 175 ? -11.086 -3.984 0.124 1 96.62 175 LEU A CA 1
ATOM 1427 C C . LEU A 1 175 ? -12.438 -4.238 -0.534 1 96.62 175 LEU A C 1
ATOM 1429 O O . LEU A 1 175 ? -13.172 -3.295 -0.83 1 96.62 175 LEU A O 1
ATOM 1433 N N . MET A 1 176 ? -12.773 -5.488 -0.7 1 95.38 176 MET A N 1
ATOM 1434 C CA . MET A 1 176 ? -14.031 -5.816 -1.359 1 95.38 176 MET A CA 1
ATOM 1435 C C . MET A 1 176 ? -15.219 -5.426 -0.485 1 95.38 176 MET A C 1
ATOM 1437 O O . MET A 1 176 ? -16.219 -4.914 -0.984 1 95.38 176 MET A O 1
ATOM 1441 N N . ASN A 1 177 ? -15.102 -5.684 0.782 1 93.62 177 ASN A N 1
ATOM 1442 C CA . ASN A 1 177 ? -16.172 -5.27 1.689 1 93.62 177 ASN A CA 1
ATOM 1443 C C . ASN A 1 177 ? -16.297 -3.748 1.74 1 93.62 177 ASN A C 1
ATOM 1445 O O . ASN A 1 177 ? -17.391 -3.225 1.984 1 93.62 177 ASN A O 1
ATOM 1449 N N . GLY A 1 178 ? -15.211 -3.088 1.532 1 94.06 178 GLY A N 1
ATOM 1450 C CA . GLY A 1 178 ? -15.188 -1.636 1.593 1 94.06 178 GLY A CA 1
ATOM 1451 C C . GLY A 1 178 ? -15.891 -0.975 0.425 1 94.06 178 GLY A C 1
ATOM 1452 O O . GLY A 1 178 ? -16.312 0.181 0.518 1 94.06 178 GLY A O 1
ATOM 1453 N N . ILE A 1 179 ? -16.031 -1.721 -0.66 1 92.88 179 ILE A N 1
ATOM 1454 C CA . ILE A 1 179 ? -16.562 -1.081 -1.856 1 92.88 179 ILE A CA 1
ATOM 1455 C C . ILE A 1 179 ? -17.891 -1.725 -2.23 1 92.88 179 ILE A C 1
ATOM 1457 O O . ILE A 1 179 ? -18.469 -1.401 -3.27 1 92.88 179 ILE A O 1
ATOM 1461 N N . LYS A 1 180 ? -18.219 -2.621 -1.466 1 89.56 180 LYS A N 1
ATOM 1462 C CA . LYS A 1 180 ? -19.516 -3.238 -1.719 1 89.56 180 LYS A CA 1
ATOM 1463 C C . LYS A 1 180 ? -20.641 -2.244 -1.484 1 89.56 180 LYS A C 1
ATOM 1465 O O . LYS A 1 180 ? -20.609 -1.455 -0.538 1 89.56 180 LYS A O 1
ATOM 1470 N N . ALA A 1 181 ? -21.641 -2.27 -2.346 1 84.06 181 ALA A N 1
ATOM 1471 C CA . ALA A 1 181 ? -22.781 -1.378 -2.225 1 84.06 181 ALA A CA 1
ATOM 1472 C C . ALA A 1 181 ? -23.672 -1.779 -1.047 1 84.06 181 ALA A C 1
ATOM 1474 O O . ALA A 1 181 ? -23.766 -2.963 -0.711 1 84.06 181 ALA A O 1
ATOM 1475 N N . MET B 1 1 ? 9.438 37.094 10.641 1 88.5 1 MET B N 1
ATOM 1476 C CA . MET B 1 1 ? 9.891 37 9.258 1 88.5 1 MET B CA 1
ATOM 1477 C C . MET B 1 1 ? 9.844 35.562 8.773 1 88.5 1 MET B C 1
ATOM 1479 O O . MET B 1 1 ? 9.258 35.25 7.73 1 88.5 1 MET B O 1
ATOM 1483 N N . GLU B 1 2 ? 10.133 34.594 9.617 1 92.56 2 GLU B N 1
ATOM 1484 C CA . GLU B 1 2 ? 10.195 33.219 9.203 1 92.56 2 GLU B CA 1
ATOM 1485 C C . GLU B 1 2 ? 8.812 32.656 8.859 1 92.56 2 GLU B C 1
ATOM 1487 O O . GLU B 1 2 ? 8.641 31.969 7.863 1 92.56 2 GLU B O 1
ATOM 1492 N N . ASN B 1 3 ? 7.918 33.094 9.688 1 94.06 3 ASN B N 1
ATOM 1493 C CA . ASN B 1 3 ? 6.551 32.625 9.453 1 94.06 3 ASN B CA 1
ATOM 1494 C C . ASN B 1 3 ? 6.008 33.156 8.125 1 94.06 3 ASN B C 1
ATOM 1496 O O . ASN B 1 3 ? 5.355 32.406 7.387 1 94.06 3 ASN B O 1
ATOM 1500 N N . ARG B 1 4 ? 6.312 34.375 7.941 1 95.06 4 ARG B N 1
ATOM 1501 C CA . ARG B 1 4 ? 5.887 35 6.688 1 95.06 4 ARG B CA 1
ATOM 1502 C C . ARG B 1 4 ? 6.531 34.312 5.492 1 95.06 4 ARG B C 1
ATOM 1504 O O . ARG B 1 4 ? 5.875 34.062 4.477 1 95.06 4 ARG B O 1
ATOM 1511 N N . ILE B 1 5 ? 7.758 34.062 5.609 1 96.88 5 ILE B N 1
ATOM 1512 C CA . ILE B 1 5 ? 8.492 33.375 4.551 1 96.88 5 ILE B CA 1
ATOM 1513 C C . ILE B 1 5 ? 7.883 31.984 4.301 1 96.88 5 ILE B C 1
ATOM 1515 O O . ILE B 1 5 ? 7.613 31.625 3.156 1 96.88 5 ILE B O 1
ATOM 1519 N N . MET B 1 6 ? 7.605 31.297 5.34 1 96.06 6 MET B N 1
ATOM 1520 C CA . MET B 1 6 ? 7.055 29.953 5.219 1 96.06 6 MET B CA 1
ATOM 1521 C C . MET B 1 6 ? 5.664 29.984 4.602 1 96.06 6 MET B C 1
ATOM 1523 O O . MET B 1 6 ? 5.32 29.109 3.793 1 96.06 6 MET B O 1
ATOM 1527 N N . GLU B 1 7 ? 4.906 30.938 4.984 1 95.5 7 GLU B N 1
ATOM 1528 C CA . GLU B 1 7 ? 3.562 31.078 4.434 1 95.5 7 GLU B CA 1
ATOM 1529 C C . GLU B 1 7 ? 3.609 31.312 2.924 1 95.5 7 GLU B C 1
ATOM 1531 O O . GLU B 1 7 ? 2.879 30.672 2.168 1 95.5 7 GLU B O 1
ATOM 1536 N N . GLU B 1 8 ? 4.43 32.219 2.553 1 96.44 8 GLU B N 1
ATOM 1537 C CA . GLU B 1 8 ? 4.551 32.531 1.128 1 96.44 8 GLU B CA 1
ATOM 1538 C C . GLU B 1 8 ? 5.137 31.344 0.366 1 96.44 8 GLU B C 1
ATOM 1540 O O . GLU B 1 8 ? 4.73 31.062 -0.763 1 96.44 8 GLU B O 1
ATOM 1545 N N . ALA B 1 9 ? 6.117 30.703 0.968 1 96.44 9 ALA B N 1
ATOM 1546 C CA . ALA B 1 9 ? 6.699 29.516 0.346 1 96.44 9 ALA B CA 1
ATOM 1547 C C . ALA B 1 9 ? 5.645 28.438 0.152 1 96.44 9 ALA B C 1
ATOM 1549 O O . ALA B 1 9 ? 5.613 27.766 -0.888 1 96.44 9 ALA B O 1
ATOM 1550 N N . THR B 1 10 ? 4.828 28.234 1.138 1 95.06 10 THR B N 1
ATOM 1551 C CA . THR B 1 10 ? 3.768 27.234 1.072 1 95.06 10 THR B CA 1
ATOM 1552 C C . THR B 1 10 ? 2.795 27.562 -0.06 1 95.06 10 THR B C 1
ATOM 1554 O O . THR B 1 10 ? 2.338 26.656 -0.763 1 95.06 10 THR B O 1
ATOM 1557 N N . LYS B 1 11 ? 2.525 28.812 -0.238 1 94.12 11 LYS B N 1
ATOM 1558 C CA . LYS B 1 11 ? 1.681 29.219 -1.354 1 94.12 11 LYS B CA 1
ATOM 1559 C C . LYS B 1 11 ? 2.33 28.875 -2.691 1 94.12 11 LYS B C 1
ATOM 1561 O O . LYS B 1 11 ? 1.662 28.375 -3.602 1 94.12 11 LYS B O 1
ATOM 1566 N N . LEU B 1 12 ? 3.58 29.156 -2.777 1 94.56 12 LEU B N 1
ATOM 1567 C CA . LEU B 1 12 ? 4.309 28.859 -4.008 1 94.56 12 LEU B CA 1
ATOM 1568 C C . LEU B 1 12 ? 4.363 27.359 -4.258 1 94.56 12 LEU B C 1
ATOM 1570 O O . LEU B 1 12 ? 4.262 26.906 -5.402 1 94.56 12 LEU B O 1
ATOM 1574 N N . LEU B 1 13 ? 4.516 26.609 -3.23 1 93.12 13 LEU B N 1
ATOM 1575 C CA . LEU B 1 13 ? 4.504 25.156 -3.33 1 93.12 13 LEU B CA 1
ATOM 1576 C C . LEU B 1 13 ? 3.188 24.672 -3.924 1 93.12 13 LEU B C 1
ATOM 1578 O O . LEU B 1 13 ? 3.18 23.781 -4.773 1 93.12 13 LEU B O 1
ATOM 1582 N N . LYS B 1 14 ? 2.188 25.25 -3.428 1 89.69 14 LYS B N 1
ATOM 1583 C CA . LYS B 1 14 ? 0.862 24.875 -3.908 1 89.69 14 LYS B CA 1
ATOM 1584 C C . LYS B 1 14 ? 0.703 25.188 -5.391 1 89.69 14 LYS B C 1
ATOM 1586 O O . LYS B 1 14 ? 0.109 24.422 -6.141 1 89.69 14 LYS B O 1
ATOM 1591 N N . LEU B 1 15 ? 1.281 26.25 -5.801 1 89.06 15 LEU B N 1
ATOM 1592 C CA . LEU B 1 15 ? 1.071 26.75 -7.152 1 89.06 15 LEU B CA 1
ATOM 1593 C C . LEU B 1 15 ? 2.053 26.109 -8.133 1 89.06 15 LEU B C 1
ATOM 1595 O O . LEU B 1 15 ? 1.682 25.766 -9.258 1 89.06 15 LEU B O 1
ATOM 1599 N N . LYS B 1 16 ? 3.307 25.969 -7.617 1 91 16 LYS B N 1
ATOM 1600 C CA . LYS B 1 16 ? 4.359 25.625 -8.57 1 91 16 LYS B CA 1
ATOM 1601 C C . LYS B 1 16 ? 5.051 24.328 -8.203 1 91 16 LYS B C 1
ATOM 1603 O O . LYS B 1 16 ? 5.906 23.828 -8.938 1 91 16 LYS B O 1
ATOM 1608 N N . GLY B 1 17 ? 4.699 23.812 -7.105 1 90.31 17 GLY B N 1
ATOM 1609 C CA . GLY B 1 17 ? 5.434 22.656 -6.625 1 90.31 17 GLY B CA 1
ATOM 1610 C C . GLY B 1 17 ? 6.781 23.016 -6.023 1 90.31 17 GLY B C 1
ATOM 1611 O O . GLY B 1 17 ? 7.023 24.172 -5.672 1 90.31 17 GLY B O 1
ATOM 1612 N N . VAL B 1 18 ? 7.609 22 -5.879 1 90.12 18 VAL B N 1
ATOM 1613 C CA . VAL B 1 18 ? 8.859 22.188 -5.141 1 90.12 18 VAL B CA 1
ATOM 1614 C C . VAL B 1 18 ? 9.898 22.844 -6.043 1 90.12 18 VAL B C 1
ATOM 1616 O O . VAL B 1 18 ? 11.008 23.156 -5.602 1 90.12 18 VAL B O 1
ATOM 1619 N N . LYS B 1 19 ? 9.492 23.156 -7.191 1 88.62 19 LYS B N 1
ATOM 1620 C CA . LYS B 1 19 ? 10.492 23.656 -8.133 1 88.62 19 LYS B CA 1
ATOM 1621 C C . LYS B 1 19 ? 10.555 25.172 -8.102 1 88.62 19 LYS B C 1
ATOM 1623 O O . LYS B 1 19 ? 11.375 25.781 -8.797 1 88.62 19 LYS B O 1
ATOM 1628 N N . PHE B 1 20 ? 9.75 25.828 -7.363 1 94.75 20 PHE B N 1
ATOM 1629 C CA . PHE B 1 20 ? 9.891 27.281 -7.23 1 94.75 20 PHE B CA 1
ATOM 1630 C C . PHE B 1 20 ? 11.305 27.641 -6.809 1 94.75 20 PHE B C 1
ATOM 1632 O O . PHE B 1 20 ? 12.008 26.828 -6.199 1 94.75 20 PHE B O 1
ATOM 1639 N N . THR B 1 21 ? 11.742 28.875 -7.102 1 95.31 21 THR B N 1
ATOM 1640 C CA . THR B 1 21 ? 13.102 29.281 -6.762 1 95.31 21 THR B CA 1
ATOM 1641 C C . THR B 1 21 ? 13.102 30.25 -5.586 1 95.31 21 THR B C 1
ATOM 1643 O O . THR B 1 21 ? 12.117 30.953 -5.352 1 95.31 21 THR B O 1
ATOM 1646 N N . MET B 1 22 ? 14.25 30.25 -4.949 1 96.62 22 MET B N 1
ATOM 1647 C CA . MET B 1 22 ? 14.422 31.203 -3.854 1 96.62 22 MET B CA 1
ATOM 1648 C C . MET B 1 22 ? 14.328 32.625 -4.359 1 96.62 22 MET B C 1
ATOM 1650 O O . MET B 1 22 ? 13.828 33.531 -3.652 1 96.62 22 MET B O 1
ATOM 1654 N N . ASN B 1 23 ? 14.727 32.812 -5.598 1 96.31 23 ASN B N 1
ATOM 1655 C CA . ASN B 1 23 ? 14.602 34.125 -6.207 1 96.31 23 ASN B CA 1
ATOM 1656 C C . ASN B 1 23 ? 13.141 34.531 -6.375 1 96.31 23 ASN B C 1
ATOM 1658 O O . ASN B 1 23 ? 12.773 35.688 -6.074 1 96.31 23 ASN B O 1
ATOM 1662 N N . GLU B 1 24 ? 12.359 33.688 -6.805 1 96.94 24 GLU B N 1
ATOM 1663 C CA . GLU B 1 24 ? 10.922 33.938 -6.938 1 96.94 24 GLU B CA 1
ATOM 1664 C C . GLU B 1 24 ? 10.289 34.219 -5.582 1 96.94 24 GLU B C 1
ATOM 1666 O O . GLU B 1 24 ? 9.453 35.125 -5.469 1 96.94 24 GLU B O 1
ATOM 1671 N N . LEU B 1 25 ? 10.688 33.438 -4.613 1 97.69 25 LEU B N 1
ATOM 1672 C CA . LEU B 1 25 ? 10.164 33.625 -3.264 1 97.69 25 LEU B CA 1
ATOM 1673 C C . LEU B 1 25 ? 10.516 35.031 -2.73 1 97.69 25 LEU B C 1
ATOM 1675 O O . LEU B 1 25 ? 9.664 35.719 -2.176 1 97.69 25 LEU B O 1
ATOM 1679 N N . ALA B 1 26 ? 11.742 35.406 -2.92 1 97.69 26 ALA B N 1
ATOM 1680 C CA . ALA B 1 26 ? 12.18 36.75 -2.479 1 97.69 26 ALA B CA 1
ATOM 1681 C C . ALA B 1 26 ? 11.352 37.844 -3.148 1 97.69 26 ALA B C 1
ATOM 1683 O O . ALA B 1 26 ? 10.93 38.781 -2.49 1 97.69 26 ALA B O 1
ATOM 1684 N N . THR B 1 27 ? 11.125 37.625 -4.43 1 97.19 27 THR B N 1
ATOM 1685 C CA . THR B 1 27 ? 10.359 38.594 -5.207 1 97.19 27 THR B CA 1
ATOM 1686 C C . THR B 1 27 ? 8.922 38.688 -4.691 1 97.19 27 THR B C 1
ATOM 1688 O O . THR B 1 27 ? 8.414 39.781 -4.473 1 97.19 27 THR B O 1
ATOM 1691 N N . GLU B 1 28 ? 8.344 37.562 -4.426 1 95.81 28 GLU B N 1
ATOM 1692 C CA . GLU B 1 28 ? 6.965 37.531 -3.941 1 95.81 28 GLU B CA 1
ATOM 1693 C C . GLU B 1 28 ? 6.848 38.188 -2.564 1 95.81 28 GLU B C 1
ATOM 1695 O O . GLU B 1 28 ? 5.824 38.781 -2.25 1 95.81 28 GLU B O 1
ATOM 1700 N N . LEU B 1 29 ? 7.871 38 -1.788 1 96.44 29 LEU B N 1
ATOM 1701 C CA . LEU B 1 29 ? 7.902 38.531 -0.429 1 96.44 29 LEU B CA 1
ATOM 1702 C C . LEU B 1 29 ? 8.305 40 -0.427 1 96.44 29 LEU B C 1
ATOM 1704 O O . LEU B 1 29 ? 8.172 40.688 0.59 1 96.44 29 LEU B O 1
ATOM 1708 N N . SER B 1 30 ? 8.828 40.438 -1.546 1 96.19 30 SER B N 1
ATOM 1709 C CA . SER B 1 30 ? 9.375 41.781 -1.655 1 96.19 30 SER B CA 1
ATOM 1710 C C . SER B 1 30 ? 10.516 42 -0.668 1 96.19 30 SER B C 1
ATOM 1712 O O . SER B 1 30 ? 10.531 43 0.065 1 96.19 30 SER B O 1
ATOM 1714 N N . VAL B 1 31 ? 11.352 41.062 -0.608 1 96.44 31 VAL B N 1
ATOM 1715 C CA . VAL B 1 31 ? 12.578 41.156 0.183 1 96.44 31 VAL B CA 1
ATOM 1716 C C . VAL B 1 31 ? 13.789 40.844 -0.689 1 96.44 31 VAL B C 1
ATOM 1718 O O . VAL B 1 31 ? 13.648 40.281 -1.771 1 96.44 31 VAL B O 1
ATOM 1721 N N . SER B 1 32 ? 14.938 41.25 -0.189 1 94.69 32 SER B N 1
ATOM 1722 C CA . SER B 1 32 ? 16.156 40.906 -0.908 1 94.69 32 SER B CA 1
ATOM 1723 C C . SER B 1 32 ? 16.484 39.406 -0.745 1 94.69 32 SER B C 1
ATOM 1725 O O . SER B 1 32 ? 16.062 38.781 0.227 1 94.69 32 SER B O 1
ATOM 1727 N N . LYS B 1 33 ? 17.203 38.906 -1.763 1 94.19 33 LYS B N 1
ATOM 1728 C CA . LYS B 1 33 ? 17.703 37.531 -1.66 1 94.19 33 LYS B CA 1
ATOM 1729 C C . LYS B 1 33 ? 18.547 37.344 -0.408 1 94.19 33 LYS B C 1
ATOM 1731 O O . LYS B 1 33 ? 18.469 36.312 0.262 1 94.19 33 LYS B O 1
ATOM 1736 N N . ARG B 1 34 ? 19.281 38.375 -0.125 1 96.12 34 ARG B N 1
ATOM 1737 C CA . ARG B 1 34 ? 20.141 38.344 1.046 1 96.12 34 ARG B CA 1
ATOM 1738 C C . ARG B 1 34 ? 19.328 38.156 2.324 1 96.12 34 ARG B C 1
ATOM 1740 O O . ARG B 1 34 ? 19.672 37.312 3.164 1 96.12 34 ARG B O 1
ATOM 1747 N N . THR B 1 35 ? 18.328 38.906 2.488 1 95.5 35 THR B N 1
ATOM 1748 C CA . THR B 1 35 ? 17.453 38.812 3.646 1 95.5 35 THR B CA 1
ATOM 1749 C C . THR B 1 35 ? 16.828 37.438 3.748 1 95.5 35 THR B C 1
ATOM 1751 O O . THR B 1 35 ? 16.781 36.844 4.832 1 95.5 35 THR B O 1
ATOM 1754 N N . LEU B 1 36 ? 16.359 36.906 2.639 1 97.12 36 LEU B N 1
ATOM 1755 C CA . LEU B 1 36 ? 15.75 35.594 2.613 1 97.12 36 LEU B CA 1
ATOM 1756 C C . LEU B 1 36 ? 16.75 34.531 3.068 1 97.12 36 LEU B C 1
ATOM 1758 O O . LEU B 1 36 ? 16.422 33.688 3.914 1 97.12 36 LEU B O 1
ATOM 1762 N N . TYR B 1 37 ? 18.016 34.625 2.637 1 96.5 37 TYR B N 1
ATOM 1763 C CA . TYR B 1 37 ? 19.031 33.625 2.895 1 96.5 37 TYR B CA 1
ATOM 1764 C C . TYR B 1 37 ? 19.547 33.719 4.324 1 96.5 37 TYR B C 1
ATOM 1766 O O . TYR B 1 37 ? 20.125 32.781 4.848 1 96.5 37 TYR B O 1
ATOM 1774 N N . GLU B 1 38 ? 19.344 34.844 4.898 1 96.75 38 GLU B N 1
ATOM 1775 C CA . GLU B 1 38 ? 19.672 35 6.312 1 96.75 38 GLU B CA 1
ATOM 1776 C C . GLU B 1 38 ? 18.781 34.125 7.18 1 96.75 38 GLU B C 1
ATOM 1778 O O . GLU B 1 38 ? 19.234 33.594 8.203 1 96.75 38 GLU B O 1
ATOM 1783 N N . HIS B 1 39 ? 17.609 33.938 6.766 1 96.56 39 HIS B N 1
ATOM 1784 C CA . HIS B 1 39 ? 16.656 33.156 7.531 1 96.56 39 HIS B CA 1
ATOM 1785 C C . HIS B 1 39 ? 16.672 31.703 7.094 1 96.56 39 HIS B C 1
ATOM 1787 O O . HIS B 1 39 ? 16.562 30.797 7.922 1 96.56 39 HIS B O 1
ATOM 1793 N N . PHE B 1 40 ? 16.766 31.531 5.75 1 97.69 40 PHE B N 1
ATOM 1794 C CA . PHE B 1 40 ? 16.812 30.188 5.172 1 97.69 40 PHE B CA 1
ATOM 1795 C C . PHE B 1 40 ? 17.953 30.062 4.18 1 97.69 40 PHE B C 1
ATOM 1797 O O . PHE B 1 40 ? 17.812 30.391 3 1 97.69 40 PHE B O 1
ATOM 1804 N N . PRO B 1 41 ? 18.984 29.5 4.695 1 96.56 41 PRO B N 1
ATOM 1805 C CA . PRO B 1 41 ? 20.219 29.484 3.906 1 96.56 41 PRO B CA 1
ATOM 1806 C C . PRO B 1 41 ? 20.094 28.672 2.621 1 96.56 41 PRO B C 1
ATOM 1808 O O . PRO B 1 41 ? 20.906 28.812 1.709 1 96.56 41 PRO B O 1
ATOM 1811 N N . SER B 1 42 ? 19.109 27.781 2.6 1 95.25 42 SER B N 1
ATOM 1812 C CA . SER B 1 42 ? 18.875 27 1.395 1 95.25 42 SER B CA 1
ATOM 1813 C C . SER B 1 42 ? 17.406 26.625 1.263 1 95.25 42 SER B C 1
ATOM 1815 O O . SER B 1 42 ? 16.641 26.703 2.234 1 95.25 42 SER B O 1
ATOM 1817 N N . LYS B 1 43 ? 17.016 26.266 0.078 1 94.75 43 LYS B N 1
ATOM 1818 C CA . LYS B 1 43 ? 15.656 25.766 -0.153 1 94.75 43 LYS B CA 1
ATOM 1819 C C . LYS B 1 43 ? 15.359 24.547 0.72 1 94.75 43 LYS B C 1
ATOM 1821 O O . LYS B 1 43 ? 14.258 24.422 1.257 1 94.75 43 LYS B O 1
ATOM 1826 N N . ASN B 1 44 ? 16.391 23.703 0.838 1 95.81 44 ASN B N 1
ATOM 1827 C CA . ASN B 1 44 ? 16.234 22.5 1.646 1 95.81 44 ASN B CA 1
ATOM 1828 C C . ASN B 1 44 ? 15.93 22.844 3.102 1 95.81 44 ASN B C 1
ATOM 1830 O O . ASN B 1 44 ? 15.086 22.203 3.729 1 95.81 44 ASN B O 1
ATOM 1834 N N . HIS B 1 45 ? 16.594 23.766 3.539 1 96.94 45 HIS B N 1
ATOM 1835 C CA . HIS B 1 45 ? 16.328 24.188 4.906 1 96.94 45 HIS B CA 1
ATOM 1836 C C . HIS B 1 45 ? 14.906 24.734 5.055 1 96.94 45 HIS B C 1
ATOM 1838 O O . HIS B 1 45 ? 14.234 24.453 6.047 1 96.94 45 HIS B O 1
ATOM 1844 N N . LEU B 1 46 ? 14.516 25.484 4.117 1 97.56 46 LEU B N 1
ATOM 1845 C CA . LEU B 1 46 ? 13.164 26.031 4.105 1 97.56 46 LEU B CA 1
ATOM 1846 C C . LEU B 1 46 ? 12.125 24.906 4.051 1 97.56 46 LEU B C 1
ATOM 1848 O O . LEU B 1 46 ? 11.195 24.875 4.859 1 97.56 46 LEU B O 1
ATOM 1852 N N . ILE B 1 47 ? 12.297 23.969 3.199 1 97.06 47 ILE B N 1
ATOM 1853 C CA . ILE B 1 47 ? 11.367 22.859 3.025 1 97.06 47 ILE B CA 1
ATOM 1854 C C . ILE B 1 47 ? 11.336 22.016 4.293 1 97.06 47 ILE B C 1
ATOM 1856 O O . ILE B 1 47 ? 10.273 21.547 4.715 1 97.06 47 ILE B O 1
ATOM 1860 N N . ASN B 1 48 ? 12.477 21.828 4.812 1 97.5 48 ASN B N 1
ATOM 1861 C CA . ASN B 1 48 ? 12.562 21.078 6.066 1 97.5 48 ASN B CA 1
ATOM 1862 C C . ASN B 1 48 ? 11.695 21.719 7.152 1 97.5 48 ASN B C 1
ATOM 1864 O O . ASN B 1 48 ? 10.945 21.016 7.836 1 97.5 48 ASN B O 1
ATOM 1868 N N . LYS B 1 49 ? 11.828 22.938 7.297 1 97.5 49 LYS B N 1
ATOM 1869 C CA . LYS B 1 49 ? 11.055 23.641 8.312 1 97.5 49 LYS B CA 1
ATOM 1870 C C . LYS B 1 49 ? 9.555 23.562 8.016 1 97.5 49 LYS B C 1
ATOM 1872 O O . LYS B 1 49 ? 8.75 23.375 8.938 1 97.5 49 LYS B O 1
ATOM 1877 N N . ILE B 1 50 ? 9.203 23.672 6.828 1 96.31 50 ILE B N 1
ATOM 1878 C CA . ILE B 1 50 ? 7.801 23.578 6.43 1 96.31 50 ILE B CA 1
ATOM 1879 C C . ILE B 1 50 ? 7.262 22.188 6.777 1 96.31 50 ILE B C 1
ATOM 1881 O O . ILE B 1 50 ? 6.188 22.062 7.379 1 96.31 50 ILE B O 1
ATOM 1885 N N . VAL B 1 51 ? 7.996 21.156 6.457 1 96.44 51 VAL B N 1
ATOM 1886 C CA . VAL B 1 51 ? 7.59 19.781 6.754 1 96.44 51 VAL B CA 1
ATOM 1887 C C . VAL B 1 51 ? 7.453 19.609 8.266 1 96.44 51 VAL B C 1
ATOM 1889 O O . VAL B 1 51 ? 6.465 19.047 8.742 1 96.44 51 VAL B O 1
ATOM 1892 N N . ASP B 1 52 ? 8.406 20.141 8.984 1 96.88 52 ASP B N 1
ATOM 1893 C CA . ASP B 1 52 ? 8.359 20.047 10.438 1 96.88 52 ASP B CA 1
ATOM 1894 C C . ASP B 1 52 ? 7.086 20.703 10.984 1 96.88 52 ASP B C 1
ATOM 1896 O O . ASP B 1 52 ? 6.426 20.156 11.867 1 96.88 52 ASP B O 1
ATOM 1900 N N . CYS B 1 53 ? 6.793 21.797 10.484 1 95.75 53 CYS B N 1
ATOM 1901 C CA . CYS B 1 53 ? 5.609 22.531 10.93 1 95.75 53 CYS B CA 1
ATOM 1902 C C . CYS B 1 53 ? 4.336 21.766 10.586 1 95.75 53 CYS B C 1
ATOM 1904 O O . CYS B 1 53 ? 3.418 21.688 11.398 1 95.75 53 CYS B O 1
ATOM 1906 N N . PHE B 1 54 ? 4.309 21.188 9.438 1 95 54 PHE B N 1
ATOM 1907 C CA . PHE B 1 54 ? 3.156 20.406 9.008 1 95 54 PHE B CA 1
ATOM 1908 C C . PHE B 1 54 ? 2.955 19.203 9.922 1 95 54 PHE B C 1
ATOM 1910 O O . PHE B 1 54 ? 1.841 18.938 10.383 1 95 54 PHE B O 1
ATOM 1917 N N . LEU B 1 55 ? 3.994 18.484 10.211 1 95.25 55 LEU B N 1
ATOM 1918 C CA . LEU B 1 55 ? 3.914 17.297 11.055 1 95.25 55 LEU B CA 1
ATOM 1919 C C . LEU B 1 55 ? 3.492 17.672 12.477 1 95.25 55 LEU B C 1
ATOM 1921 O O . LEU B 1 55 ? 2.697 16.969 13.094 1 95.25 55 LEU B O 1
ATOM 1925 N N . ALA B 1 56 ? 4.004 18.812 12.938 1 95.19 56 ALA B N 1
ATOM 1926 C CA . ALA B 1 56 ? 3.623 19.281 14.266 1 95.19 56 ALA B CA 1
ATOM 1927 C C . ALA B 1 56 ? 2.141 19.641 14.32 1 95.19 56 ALA B C 1
ATOM 1929 O O . ALA B 1 56 ? 1.463 19.359 15.312 1 95.19 56 ALA B O 1
ATOM 1930 N N . GLU B 1 57 ? 1.723 20.25 13.297 1 95.62 57 GLU B N 1
ATOM 1931 C CA . GLU B 1 57 ? 0.308 20.609 13.219 1 95.62 57 GLU B CA 1
ATOM 1932 C C . GLU B 1 57 ? -0.576 19.359 13.258 1 95.62 57 GLU B C 1
ATOM 1934 O O . GLU B 1 57 ? -1.623 19.359 13.906 1 95.62 57 GLU B O 1
ATOM 1939 N N . ILE B 1 58 ? -0.233 18.344 12.594 1 95.19 58 ILE B N 1
ATOM 1940 C CA . ILE B 1 58 ? -0.983 17.094 12.586 1 95.19 58 ILE B CA 1
ATOM 1941 C C . ILE B 1 58 ? -1.066 16.531 14 1 95.19 58 ILE B C 1
ATOM 1943 O O . ILE B 1 58 ? -2.141 16.125 14.453 1 95.19 58 ILE B O 1
ATOM 1947 N N . LYS B 1 59 ? 0.046 16.562 14.664 1 94.31 59 LYS B N 1
ATOM 1948 C CA . LYS B 1 59 ? 0.079 16.047 16.031 1 94.31 59 LYS B CA 1
ATOM 1949 C C . LYS B 1 59 ? -0.888 16.797 16.938 1 94.31 59 LYS B C 1
ATOM 1951 O O . LYS B 1 59 ? -1.602 16.203 17.734 1 94.31 59 LYS B O 1
ATOM 1956 N N . VAL B 1 60 ? -0.894 18.062 16.781 1 95.38 60 VAL B N 1
ATOM 1957 C CA . VAL B 1 60 ? -1.782 18.906 17.578 1 95.38 60 VAL B CA 1
ATOM 1958 C C . VAL B 1 60 ? -3.236 18.578 17.25 1 95.38 60 VAL B C 1
ATOM 1960 O O . VAL B 1 60 ? -4.059 18.406 18.156 1 95.38 60 VAL B O 1
ATOM 1963 N N . LYS B 1 61 ? -3.547 18.438 16.016 1 95 61 LYS B N 1
ATOM 1964 C CA . LYS B 1 61 ? -4.895 18.078 15.578 1 95 61 LYS B CA 1
ATOM 1965 C C . LYS B 1 61 ? -5.297 16.703 16.094 1 95 61 LYS B C 1
ATOM 1967 O O . LYS B 1 61 ? -6.418 16.516 16.578 1 95 61 LYS B O 1
ATOM 1972 N N . GLU B 1 62 ? -4.391 15.789 15.961 1 94.19 62 GLU B N 1
ATOM 1973 C CA . GLU B 1 62 ? -4.652 14.422 16.422 1 94.19 62 GLU B CA 1
ATOM 1974 C C . GLU B 1 62 ? -4.957 14.391 17.922 1 94.19 62 GLU B C 1
ATOM 1976 O O . GLU B 1 62 ? -5.859 13.672 18.359 1 94.19 62 GLU B O 1
ATOM 1981 N N . GLU B 1 63 ? -4.203 15.148 18.656 1 93.88 63 GLU B N 1
ATOM 1982 C CA . GLU B 1 63 ? -4.422 15.211 20.094 1 93.88 63 GLU B CA 1
ATOM 1983 C C . GLU B 1 63 ? -5.797 15.789 20.422 1 93.88 63 GLU B C 1
ATOM 1985 O O . GLU B 1 63 ? -6.492 15.289 21.312 1 93.88 63 GLU B O 1
ATOM 1990 N N . LYS B 1 64 ? -6.137 16.828 19.734 1 96.12 64 LYS B N 1
ATOM 1991 C CA . LYS B 1 64 ? -7.441 17.438 19.938 1 96.12 64 LYS B CA 1
ATOM 1992 C C . LYS B 1 64 ? -8.57 16.453 19.641 1 96.12 64 LYS B C 1
ATOM 1994 O O . LYS B 1 64 ? -9.531 16.344 20.406 1 96.12 64 LYS B O 1
ATOM 1999 N N . ILE B 1 65 ? -8.438 15.703 18.594 1 96.19 65 ILE B N 1
ATOM 2000 C CA . ILE B 1 65 ? -9.43 14.703 18.203 1 96.19 65 ILE B CA 1
ATOM 2001 C C . ILE B 1 65 ? -9.484 13.594 19.25 1 96.19 65 ILE B C 1
ATOM 2003 O O . ILE B 1 65 ? -10.562 13.18 19.672 1 96.19 65 ILE B O 1
ATOM 2007 N N . ALA B 1 66 ? -8.32 13.133 19.672 1 93 66 ALA B N 1
ATOM 2008 C CA . ALA B 1 66 ? -8.227 12.031 20.625 1 93 66 ALA B CA 1
ATOM 2009 C C . ALA B 1 66 ? -8.875 12.406 21.969 1 93 66 ALA B C 1
ATOM 2011 O O . ALA B 1 66 ? -9.477 11.555 22.625 1 93 66 ALA B O 1
ATOM 2012 N N . LEU B 1 67 ? -8.82 13.664 22.328 1 93.75 67 LEU B N 1
ATOM 2013 C CA . LEU B 1 67 ? -9.289 14.117 23.625 1 93.75 67 LEU B CA 1
ATOM 2014 C C . LEU B 1 67 ? -10.758 14.523 23.578 1 93.75 67 LEU B C 1
ATOM 2016 O O . LEU B 1 67 ? -11.383 14.734 24.609 1 93.75 67 LEU B O 1
ATOM 2020 N N . ASP B 1 68 ? -11.266 14.664 22.375 1 95.44 68 ASP B N 1
ATOM 2021 C CA . ASP B 1 68 ? -12.664 15.047 22.234 1 95.44 68 ASP B CA 1
ATOM 2022 C C . ASP B 1 68 ? -13.594 13.906 22.625 1 95.44 68 ASP B C 1
ATOM 2024 O O . ASP B 1 68 ? -13.766 12.938 21.891 1 95.44 68 ASP B O 1
ATOM 2028 N N . THR B 1 69 ? -14.273 13.984 23.719 1 93.56 69 THR B N 1
ATOM 2029 C CA . THR B 1 69 ? -15.102 12.914 24.281 1 93.56 69 THR B CA 1
ATOM 2030 C C . THR B 1 69 ? -16.5 12.938 23.656 1 93.56 69 THR B C 1
ATOM 2032 O O . THR B 1 69 ? -17.297 12.023 23.875 1 93.56 69 THR B O 1
ATOM 2035 N N . THR B 1 70 ? -16.781 13.898 22.828 1 96.12 70 THR B N 1
ATOM 2036 C CA . THR B 1 70 ? -18.094 14.008 22.203 1 96.12 70 THR B CA 1
ATOM 2037 C C . THR B 1 70 ? -18.141 13.227 20.891 1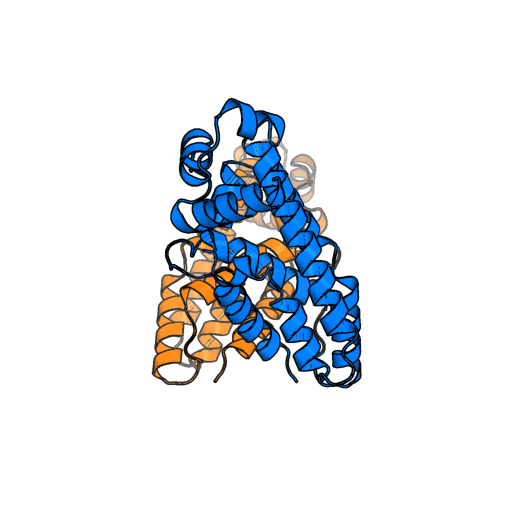 96.12 70 THR B C 1
ATOM 2039 O O . THR B 1 70 ? -19.219 12.945 20.359 1 96.12 70 THR B O 1
ATOM 2042 N N . LEU B 1 71 ? -17.047 12.82 20.391 1 95.94 71 LEU B N 1
ATOM 2043 C CA . LEU B 1 71 ? -16.984 12.102 19.125 1 95.94 71 LEU B CA 1
ATOM 2044 C C . LEU B 1 71 ? -17.203 10.609 19.344 1 95.94 71 LEU B C 1
ATOM 2046 O O . LEU B 1 71 ? -16.562 10 20.203 1 95.94 71 LEU B O 1
ATOM 2050 N N . PRO B 1 72 ? -18.141 10.078 18.531 1 96 72 PRO B N 1
ATOM 2051 C CA . PRO B 1 72 ? -18.234 8.617 18.562 1 96 72 PRO B CA 1
ATOM 2052 C C . PRO B 1 72 ? -16.906 7.945 18.188 1 96 72 PRO B C 1
ATOM 2054 O O . PRO B 1 72 ? -16.141 8.5 17.391 1 96 72 PRO B O 1
ATOM 2057 N N . LEU B 1 73 ? -16.672 6.805 18.688 1 95.31 73 LEU B N 1
ATOM 2058 C CA . LEU B 1 73 ? -15.414 6.086 18.562 1 95.31 73 LEU B CA 1
ATOM 2059 C C . LEU B 1 73 ? -15.016 5.941 17.094 1 95.31 73 LEU B C 1
ATOM 2061 O O . LEU B 1 73 ? -13.883 6.262 16.719 1 95.31 73 LEU B O 1
ATOM 2065 N N . ILE B 1 74 ? -15.914 5.539 16.219 1 95.19 74 ILE B N 1
ATOM 2066 C CA . ILE B 1 74 ? -15.625 5.289 14.82 1 95.19 74 ILE B CA 1
ATOM 2067 C C . ILE B 1 74 ? -15.297 6.605 14.117 1 95.19 74 ILE B C 1
ATOM 2069 O O . ILE B 1 74 ? -14.414 6.656 13.258 1 95.19 74 ILE B O 1
ATOM 2073 N N . GLU B 1 75 ? -16.016 7.613 14.445 1 96 75 GLU B N 1
ATOM 2074 C CA . GLU B 1 75 ? -15.766 8.922 13.852 1 96 75 GLU B CA 1
ATOM 2075 C C . GLU B 1 75 ? -14.398 9.461 14.273 1 96 75 GLU B C 1
ATOM 2077 O O . GLU B 1 75 ? -13.703 10.094 13.484 1 96 75 GLU B O 1
ATOM 2082 N N . LYS B 1 76 ? -14.062 9.258 15.539 1 96.44 76 LYS B N 1
ATOM 2083 C CA . LYS B 1 76 ? -12.742 9.648 16.031 1 96.44 76 LYS B CA 1
ATOM 2084 C C . LYS B 1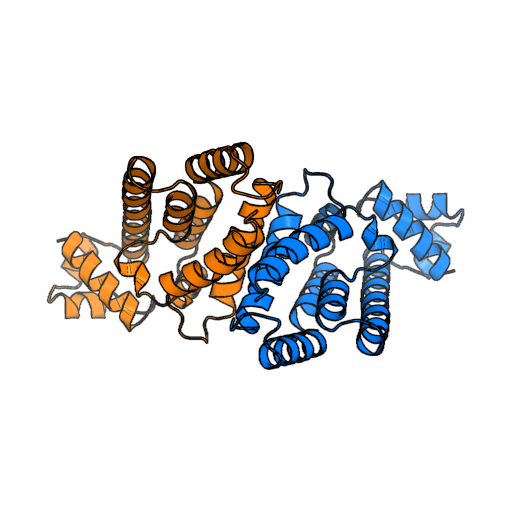 76 ? -11.633 8.969 15.234 1 96.44 76 LYS B C 1
ATOM 2086 O O . LYS B 1 76 ? -10.672 9.625 14.82 1 96.44 76 LYS B O 1
ATOM 2091 N N . ILE B 1 77 ? -11.766 7.664 14.977 1 96.75 77 ILE B N 1
ATOM 2092 C CA . ILE B 1 77 ? -10.789 6.906 14.211 1 96.75 77 ILE B CA 1
ATOM 2093 C C . ILE B 1 77 ? -10.695 7.461 12.789 1 96.75 77 ILE B C 1
ATOM 2095 O O . ILE B 1 77 ? -9.602 7.703 12.281 1 96.75 77 ILE B O 1
ATOM 2099 N N . ARG B 1 78 ? -11.781 7.688 12.188 1 96.88 78 ARG B N 1
ATOM 2100 C CA . ARG B 1 78 ? -11.836 8.211 10.828 1 96.88 78 ARG B CA 1
ATOM 2101 C C . ARG B 1 78 ? -11.125 9.555 10.727 1 96.88 78 ARG B C 1
ATOM 2103 O O . ARG B 1 78 ? -10.297 9.766 9.836 1 96.88 78 ARG B O 1
ATOM 2110 N N . LEU B 1 79 ? -11.453 10.43 11.641 1 96.94 79 LEU B N 1
ATOM 2111 C CA . LEU B 1 79 ? -10.883 11.773 11.625 1 96.94 79 LEU B CA 1
ATOM 2112 C C . LEU B 1 79 ? -9.367 11.719 11.812 1 96.94 79 LEU B C 1
ATOM 2114 O O . LEU B 1 79 ? -8.633 12.492 11.188 1 96.94 79 LEU B O 1
ATOM 2118 N N . LEU B 1 80 ? -8.93 10.828 12.656 1 96.62 80 LEU B N 1
ATOM 2119 C CA . LEU B 1 80 ? -7.5 10.672 12.891 1 96.62 80 LEU B CA 1
ATOM 2120 C C . LEU B 1 80 ? -6.797 10.156 11.641 1 96.62 80 LEU B C 1
ATOM 2122 O O . LEU B 1 80 ? -5.68 10.578 11.336 1 96.62 80 LEU B O 1
ATOM 2126 N N . LEU B 1 81 ? -7.473 9.289 10.875 1 96.56 81 LEU B N 1
ATOM 2127 C CA . LEU B 1 81 ? -6.875 8.656 9.703 1 96.56 81 LEU B CA 1
ATOM 2128 C C . LEU B 1 81 ? -6.809 9.633 8.539 1 96.56 81 LEU B C 1
ATOM 2130 O O . LEU B 1 81 ? -5.969 9.484 7.645 1 96.56 81 LEU B O 1
ATOM 2134 N N . VAL B 1 82 ? -7.656 10.648 8.539 1 96.12 82 VAL B N 1
ATOM 2135 C CA . VAL B 1 82 ? -7.66 11.578 7.418 1 96.12 82 VAL B CA 1
ATOM 2136 C C . VAL B 1 82 ? -7.039 12.906 7.848 1 96.12 82 VAL B C 1
ATOM 2138 O O . VAL B 1 82 ? -7.148 13.906 7.137 1 96.12 82 VAL B O 1
ATOM 2141 N N . CYS B 1 83 ? -6.391 12.93 8.961 1 94.38 83 CYS B N 1
ATOM 2142 C CA . CYS B 1 83 ? -5.848 14.156 9.531 1 94.38 83 CYS B CA 1
ATOM 2143 C C . CYS B 1 83 ? -4.656 14.656 8.727 1 94.38 83 CYS B C 1
ATOM 2145 O O . CYS B 1 83 ? -3.662 13.938 8.57 1 94.38 83 CYS B O 1
ATOM 2147 N N . VAL B 1 84 ? -4.723 15.797 8.164 1 93.44 84 VAL B N 1
ATOM 2148 C CA . VAL B 1 84 ? -3.662 16.469 7.414 1 93.44 84 VAL B CA 1
ATOM 2149 C C . VAL B 1 84 ? -3.561 17.922 7.844 1 93.44 84 VAL B C 1
ATOM 2151 O O . VAL B 1 84 ? -4.516 18.484 8.383 1 93.44 84 VAL B O 1
ATOM 2154 N N . PRO B 1 85 ? -2.402 18.484 7.645 1 92.44 85 PRO B N 1
ATOM 2155 C CA . PRO B 1 85 ? -2.332 19.922 7.93 1 92.44 85 PRO B CA 1
ATOM 2156 C C . PRO B 1 85 ? -3.328 20.734 7.105 1 92.44 85 PRO B C 1
ATOM 2158 O O . PRO B 1 85 ? -3.787 20.281 6.055 1 92.44 85 PRO B O 1
ATOM 2161 N N . ALA B 1 86 ? -3.713 21.891 7.59 1 89.69 86 ALA B N 1
ATOM 2162 C CA . ALA B 1 86 ? -4.711 22.719 6.93 1 89.69 86 ALA B CA 1
ATOM 2163 C C . ALA B 1 86 ? -4.336 22.969 5.473 1 89.69 86 ALA B C 1
ATOM 2165 O O . ALA B 1 86 ? -5.164 22.812 4.574 1 89.69 86 ALA B O 1
ATOM 2166 N N . GLU B 1 87 ? -3.119 23.297 5.258 1 86.31 87 GLU B N 1
ATOM 2167 C CA . GLU B 1 87 ? -2.662 23.578 3.902 1 86.31 87 GLU B CA 1
ATOM 2168 C C . GLU B 1 87 ? -2.613 22.297 3.062 1 86.31 87 GLU B C 1
ATOM 2170 O O . GLU B 1 87 ? -2.68 22.359 1.833 1 86.31 87 GLU B O 1
ATOM 2175 N N . GLY B 1 88 ? -2.455 21.203 3.762 1 84.25 88 GLY B N 1
ATOM 2176 C CA . GLY B 1 88 ? -2.371 19.906 3.092 1 84.25 88 GLY B CA 1
ATOM 2177 C C . GLY B 1 88 ? -3.693 19.453 2.508 1 84.25 88 GLY B C 1
ATOM 2178 O O . GLY B 1 88 ? -3.723 18.641 1.578 1 84.25 88 GLY B O 1
ATOM 2179 N N . GLU B 1 89 ? -4.719 19.969 3.029 1 86.94 89 GLU B N 1
ATOM 2180 C CA . GLU B 1 89 ? -6.047 19.562 2.576 1 86.94 89 GLU B CA 1
ATOM 2181 C C . GLU B 1 89 ? -6.246 19.891 1.099 1 86.94 89 GLU B C 1
ATOM 2183 O O . GLU B 1 89 ? -6.836 19.109 0.356 1 86.94 89 GLU B O 1
ATOM 2188 N N . ALA B 1 90 ? -5.609 20.938 0.723 1 82.62 90 ALA B N 1
ATOM 2189 C CA . ALA B 1 90 ? -5.836 21.406 -0.641 1 82.62 90 ALA B CA 1
ATOM 2190 C C . ALA B 1 90 ? -4.594 21.188 -1.506 1 82.62 90 ALA B C 1
ATOM 2192 O O . ALA B 1 90 ? -4.602 21.516 -2.699 1 82.62 90 ALA B O 1
ATOM 2193 N N . MET B 1 91 ? -3.654 20.656 -0.895 1 86.31 91 MET B N 1
ATOM 2194 C CA . MET B 1 91 ? -2.418 20.453 -1.642 1 86.31 91 MET B CA 1
ATOM 2195 C C . MET B 1 91 ? -2.516 19.219 -2.529 1 86.31 91 MET B C 1
ATOM 2197 O O . MET B 1 91 ? -3.035 18.188 -2.105 1 86.31 91 MET B O 1
ATOM 2201 N N . ASP B 1 92 ? -1.986 19.453 -3.646 1 86.38 92 ASP B N 1
ATOM 2202 C CA . ASP B 1 92 ? -1.944 18.359 -4.605 1 86.38 92 ASP B CA 1
ATOM 2203 C C . ASP B 1 92 ? -1.087 17.203 -4.082 1 86.38 92 ASP B C 1
ATOM 2205 O O . ASP B 1 92 ? 0.037 17.422 -3.623 1 86.38 92 ASP B O 1
ATOM 2209 N N . ALA B 1 93 ? -1.659 16.031 -4.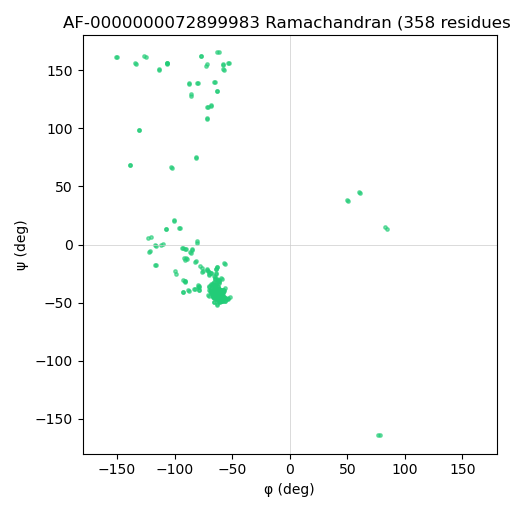195 1 85.25 93 ALA B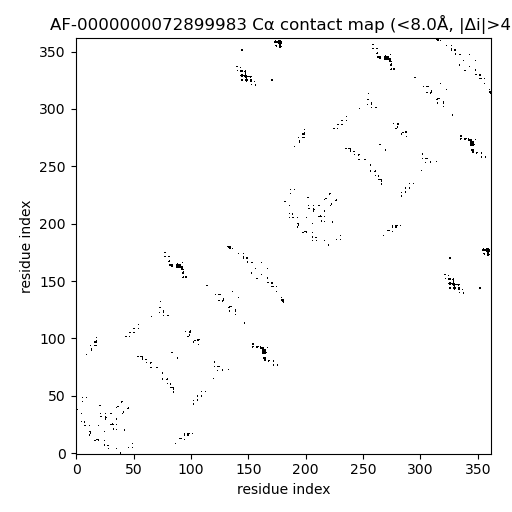 N 1
ATOM 2210 C CA . ALA B 1 93 ? -0.963 14.852 -3.68 1 85.25 93 ALA B CA 1
ATOM 2211 C C . ALA B 1 93 ? 0.347 14.617 -4.43 1 85.25 93 ALA B C 1
ATOM 2213 O O . ALA B 1 93 ? 1.271 14 -3.896 1 85.25 93 ALA B O 1
ATOM 2214 N N . ARG B 1 94 ? 0.536 15.195 -5.652 1 83.12 94 ARG B N 1
ATOM 2215 C CA . ARG B 1 94 ? 1.751 15.07 -6.449 1 83.12 94 ARG B CA 1
ATOM 2216 C C . ARG B 1 94 ? 2.939 15.711 -5.738 1 83.12 94 ARG B C 1
ATOM 2218 O O . ARG B 1 94 ? 4.094 15.414 -6.062 1 83.12 94 ARG B O 1
ATOM 2225 N N . LEU B 1 95 ? 2.643 16.641 -4.895 1 88.06 95 LEU B N 1
ATOM 2226 C CA . LEU B 1 95 ? 3.701 17.328 -4.168 1 88.06 95 LEU B CA 1
ATOM 2227 C C . LEU B 1 95 ? 4.531 16.344 -3.35 1 88.06 95 LEU B C 1
ATOM 2229 O O . LEU B 1 95 ? 5.734 16.547 -3.162 1 88.06 95 LEU B O 1
ATOM 2233 N N . LEU B 1 96 ? 3.854 15.297 -2.957 1 89.44 96 LEU B N 1
ATOM 2234 C CA . LEU B 1 96 ? 4.574 14.281 -2.203 1 89.44 96 LEU B CA 1
ATOM 2235 C C . LEU B 1 96 ? 5.594 13.57 -3.086 1 89.44 96 LEU B C 1
ATOM 2237 O O . LEU B 1 96 ? 6.684 13.219 -2.627 1 89.44 96 LEU B O 1
ATOM 2241 N N . LEU B 1 97 ? 5.234 13.43 -4.289 1 88.5 97 LEU B N 1
ATOM 2242 C CA . LEU B 1 97 ? 6.168 12.828 -5.242 1 88.5 97 LEU B CA 1
ATOM 2243 C C . LEU B 1 97 ? 7.375 13.734 -5.457 1 88.5 97 LEU B C 1
ATOM 2245 O O . LEU B 1 97 ? 8.508 13.258 -5.523 1 88.5 97 LEU B O 1
ATOM 2249 N N . GLU B 1 98 ? 7.082 14.953 -5.605 1 90.75 98 GLU B N 1
ATOM 2250 C CA . GLU B 1 98 ? 8.156 15.93 -5.785 1 90.75 98 GLU B CA 1
ATOM 2251 C C . GLU B 1 98 ? 9.062 15.984 -4.559 1 90.75 98 GLU B C 1
ATOM 2253 O O . GLU B 1 98 ? 10.281 16.125 -4.688 1 90.75 98 GLU B O 1
ATOM 2258 N N . LEU B 1 99 ? 8.438 15.914 -3.434 1 93.38 99 LEU B N 1
ATOM 2259 C CA . LEU B 1 99 ? 9.211 15.875 -2.199 1 93.38 99 LEU B CA 1
ATOM 2260 C C . LEU B 1 99 ? 10.164 14.68 -2.191 1 93.38 99 LEU B C 1
ATOM 2262 O O . LEU B 1 99 ? 11.344 14.828 -1.874 1 93.38 99 LEU B O 1
ATOM 2266 N N . LYS B 1 100 ? 9.641 13.555 -2.553 1 91.94 100 LYS B N 1
ATOM 2267 C CA . LYS B 1 100 ? 10.438 12.328 -2.605 1 91.94 100 LYS B CA 1
ATOM 2268 C C . LYS B 1 100 ? 11.602 12.469 -3.58 1 91.94 100 LYS B C 1
ATOM 2270 O O . LYS B 1 100 ? 12.727 12.07 -3.27 1 91.94 100 LYS B O 1
ATOM 2275 N N . LYS B 1 101 ? 11.375 13.109 -4.695 1 92.75 101 LYS B N 1
ATOM 2276 C CA . LYS B 1 101 ? 12.359 13.195 -5.777 1 92.75 101 LYS B CA 1
ATOM 2277 C C . LYS B 1 101 ? 13.43 14.242 -5.465 1 92.75 101 LYS B C 1
ATOM 2279 O O . LYS B 1 101 ? 14.609 14.023 -5.746 1 92.75 101 LYS B O 1
ATOM 2284 N N . TYR B 1 102 ? 13.039 15.336 -4.828 1 94.5 102 TYR B N 1
ATOM 2285 C CA . TYR B 1 102 ? 13.93 16.484 -4.785 1 94.5 102 TYR B CA 1
ATOM 2286 C C . TYR B 1 102 ? 14.359 16.797 -3.357 1 94.5 102 TYR B C 1
ATOM 2288 O O . TYR B 1 102 ? 15.305 17.562 -3.135 1 94.5 102 TYR B O 1
ATOM 2296 N N . HIS B 1 103 ? 13.633 16.281 -2.453 1 95.44 103 HIS B N 1
ATOM 2297 C CA . HIS B 1 103 ? 13.93 16.516 -1.043 1 95.44 103 HIS B CA 1
ATOM 2298 C C . HIS B 1 103 ? 13.75 15.234 -0.232 1 95.44 103 HIS B C 1
ATOM 2300 O O . HIS B 1 103 ? 12.961 15.195 0.716 1 95.44 103 HIS B O 1
ATOM 2306 N N . TYR B 1 104 ? 14.586 14.336 -0.459 1 95.25 104 TYR B N 1
ATOM 2307 C CA . TYR B 1 104 ? 14.445 12.969 0.02 1 95.25 104 TYR B CA 1
ATOM 2308 C C . TYR B 1 104 ? 14.508 12.914 1.542 1 95.25 104 TYR B C 1
ATOM 2310 O O . TYR B 1 104 ? 13.789 12.133 2.172 1 95.25 104 TYR B O 1
ATOM 2318 N N . ASP B 1 105 ? 15.359 13.703 2.121 1 95.81 105 ASP B N 1
ATOM 2319 C CA . ASP B 1 105 ? 15.477 13.719 3.576 1 95.81 105 ASP B CA 1
ATOM 2320 C C . ASP B 1 105 ? 14.148 14.102 4.227 1 95.81 105 ASP B C 1
ATOM 2322 O O . ASP B 1 105 ? 13.758 13.523 5.238 1 95.81 105 ASP B O 1
ATOM 2326 N N . GLN B 1 106 ? 13.5 15.062 3.699 1 95.5 106 GLN B N 1
ATOM 2327 C CA . GLN B 1 106 ? 12.211 15.508 4.219 1 95.5 106 GLN B CA 1
ATOM 2328 C C . GLN B 1 106 ? 11.125 14.477 3.949 1 95.5 106 GLN B C 1
ATOM 2330 O O . GLN B 1 106 ? 10.219 14.289 4.77 1 95.5 106 GLN B O 1
ATOM 2335 N N . TRP B 1 107 ? 11.227 13.844 2.824 1 93.81 107 TRP B N 1
ATOM 2336 C CA . TRP B 1 107 ? 10.336 12.727 2.523 1 93.81 107 TRP B CA 1
ATOM 2337 C C . TRP B 1 107 ? 10.477 11.625 3.568 1 93.81 107 TRP B C 1
ATOM 2339 O O . TRP B 1 107 ? 9.469 11.086 4.039 1 93.81 107 TRP B O 1
ATOM 2349 N N . GLU B 1 108 ? 11.633 11.32 3.986 1 94.88 108 GLU B N 1
ATOM 2350 C CA . GLU B 1 108 ? 11.883 10.297 5 1 94.88 108 GLU B CA 1
ATOM 2351 C C . GLU B 1 108 ? 11.242 10.672 6.332 1 94.88 108 GLU B C 1
ATOM 2353 O O . GLU B 1 108 ? 10.766 9.805 7.062 1 94.88 108 GLU B O 1
ATOM 2358 N N . LYS B 1 109 ? 11.242 11.938 6.645 1 94.56 109 LYS B N 1
ATOM 2359 C CA . LYS B 1 109 ? 10.57 12.398 7.855 1 94.56 109 LYS B CA 1
ATOM 2360 C C . LYS B 1 109 ? 9.078 12.102 7.801 1 94.56 109 LYS B C 1
ATOM 2362 O O . LYS B 1 109 ? 8.492 11.648 8.789 1 94.56 109 LYS B O 1
ATOM 2367 N N . VAL B 1 110 ? 8.578 12.312 6.637 1 93.5 110 VAL B N 1
ATOM 2368 C CA . VAL B 1 110 ? 7.156 12.055 6.438 1 93.5 110 VAL B CA 1
ATOM 2369 C C . VAL B 1 110 ? 6.887 10.555 6.574 1 93.5 110 VAL B C 1
ATOM 2371 O O . VAL B 1 110 ? 5.953 10.148 7.273 1 93.5 110 VAL B O 1
ATOM 2374 N N . GLN B 1 111 ? 7.699 9.789 5.965 1 91.31 111 GLN B N 1
ATOM 2375 C CA . GLN B 1 111 ? 7.551 8.344 6.02 1 91.31 111 GLN B CA 1
ATOM 2376 C C . GLN B 1 111 ? 7.695 7.828 7.449 1 91.31 111 GLN B C 1
ATOM 2378 O O . GLN B 1 111 ? 6.945 6.945 7.875 1 91.31 111 GLN B O 1
ATOM 2383 N N . LEU B 1 112 ? 8.664 8.367 8.156 1 92.31 112 LEU B N 1
ATOM 2384 C CA . LEU B 1 112 ? 8.883 7.977 9.547 1 92.31 112 LEU B CA 1
ATOM 2385 C C . LEU B 1 112 ? 7.668 8.328 10.406 1 92.31 112 LEU B C 1
ATOM 2387 O O . LEU B 1 112 ? 7.258 7.543 11.258 1 92.31 112 LEU B O 1
ATOM 2391 N N . PHE B 1 113 ? 7.18 9.461 10.156 1 91.5 113 PHE B N 1
ATOM 2392 C CA . PHE B 1 113 ? 5.98 9.898 10.859 1 91.5 113 PHE B CA 1
ATOM 2393 C C . PHE B 1 113 ? 4.82 8.945 10.602 1 91.5 113 PHE B C 1
ATOM 2395 O O . PHE B 1 113 ? 4.105 8.562 11.531 1 91.5 113 PHE B O 1
ATOM 2402 N N . LEU B 1 114 ? 4.629 8.5 9.359 1 87.69 114 LEU B N 1
ATOM 2403 C CA . LEU B 1 114 ? 3.557 7.594 8.961 1 87.69 114 LEU B CA 1
ATOM 2404 C C . LEU B 1 114 ? 3.723 6.227 9.617 1 87.69 114 LEU B C 1
ATOM 2406 O O . LEU B 1 114 ? 2.732 5.559 9.922 1 87.69 114 LEU B O 1
ATOM 2410 N N . LYS B 1 115 ? 4.879 5.867 9.914 1 85.25 115 LYS B N 1
ATOM 2411 C CA . LYS B 1 115 ? 5.145 4.531 10.445 1 85.25 115 LYS B CA 1
ATOM 2412 C C . LYS B 1 115 ? 5.078 4.52 11.969 1 85.25 115 LYS B C 1
ATOM 2414 O O . LYS B 1 115 ? 4.75 3.496 12.57 1 85.25 115 LYS B O 1
ATOM 2419 N N . GLU B 1 116 ? 5.414 5.57 12.641 1 83.75 116 GLU B N 1
ATOM 2420 C CA . GLU B 1 116 ? 5.629 5.547 14.086 1 83.75 116 GLU B CA 1
ATOM 2421 C C . GLU B 1 116 ? 4.402 6.066 14.836 1 83.75 116 GLU B C 1
ATOM 2423 O O . GLU B 1 116 ? 4.195 5.73 16 1 83.75 116 GLU B O 1
ATOM 2428 N N . GLU B 1 117 ? 3.631 6.758 14.352 1 79.56 117 GLU B N 1
ATOM 2429 C CA . GLU B 1 117 ? 2.602 7.469 15.102 1 79.56 117 GLU B CA 1
ATOM 2430 C C . GLU B 1 117 ? 1.246 6.781 14.969 1 79.56 117 GLU B C 1
ATOM 2432 O O . GLU B 1 117 ? 0.306 7.352 14.406 1 79.56 117 GLU B O 1
ATOM 2437 N N . TRP B 1 118 ? 1.209 5.484 15.578 1 89.62 118 TRP B N 1
ATOM 2438 C CA . TRP B 1 118 ? -0.059 4.773 15.438 1 89.62 118 TRP B CA 1
ATOM 2439 C C . TRP B 1 118 ? -0.627 4.406 16.812 1 89.62 118 TRP B C 1
ATOM 2441 O O . TRP B 1 118 ? -1.671 3.758 16.891 1 89.62 118 TRP B O 1
ATOM 2451 N N . ASN B 1 119 ? -0.046 4.82 17.891 1 89.06 119 ASN B N 1
ATOM 2452 C CA . ASN B 1 119 ? -0.432 4.363 19.219 1 89.06 119 ASN B CA 1
ATOM 2453 C C . ASN B 1 119 ? -1.88 4.723 19.531 1 89.06 119 ASN B C 1
ATOM 2455 O O . ASN B 1 119 ? -2.65 3.873 19.984 1 89.06 119 ASN B O 1
ATOM 2459 N N . ILE B 1 120 ? -2.209 5.945 19.25 1 91 120 ILE B N 1
ATOM 2460 C CA . ILE B 1 120 ? -3.557 6.41 19.562 1 91 120 ILE B CA 1
ATOM 2461 C C . ILE B 1 120 ? -4.574 5.648 18.719 1 91 120 ILE B C 1
ATOM 2463 O O . ILE B 1 120 ? -5.555 5.117 19.25 1 91 120 ILE B O 1
ATOM 2467 N N . ILE B 1 121 ? -4.312 5.523 17.453 1 93.88 121 ILE B N 1
ATOM 2468 C CA . ILE B 1 121 ? -5.246 4.883 16.531 1 93.88 121 ILE B CA 1
ATOM 2469 C C . ILE B 1 121 ? -5.367 3.398 16.875 1 93.88 121 ILE B C 1
ATOM 2471 O O . ILE B 1 121 ? -6.465 2.84 16.859 1 93.88 121 ILE B O 1
ATOM 2475 N N . THR B 1 122 ? -4.242 2.781 17.141 1 94.44 122 THR B N 1
ATOM 2476 C CA . THR B 1 122 ? -4.238 1.365 17.5 1 94.44 122 THR B CA 1
ATOM 2477 C C . THR B 1 122 ? -5.105 1.105 18.719 1 94.44 122 THR B C 1
ATOM 2479 O O . THR B 1 122 ? -5.891 0.154 18.75 1 94.44 122 THR B O 1
ATOM 2482 N N . HIS B 1 123 ? -4.957 1.944 19.703 1 94.19 123 HIS B N 1
ATOM 2483 C CA . HIS B 1 123 ? -5.758 1.808 20.922 1 94.19 123 HIS B CA 1
ATOM 2484 C C . HIS B 1 123 ? -7.246 1.955 20.625 1 94.19 123 HIS B C 1
ATOM 2486 O O . HIS B 1 123 ? -8.062 1.166 21.094 1 94.19 123 HIS B O 1
ATOM 2492 N N . LEU B 1 124 ? -7.547 2.896 19.828 1 95.19 124 LEU B N 1
ATOM 2493 C CA . LEU B 1 124 ? -8.938 3.143 19.469 1 95.19 124 LEU B CA 1
ATOM 2494 C C . LEU B 1 124 ? -9.5 2 18.625 1 95.19 124 LEU B C 1
ATOM 2496 O O . LEU B 1 124 ? -10.648 1.599 18.812 1 95.19 124 LEU B O 1
ATOM 2500 N N . LEU B 1 125 ? -8.688 1.473 17.703 1 95.56 125 LEU B N 1
ATOM 2501 C CA . LEU B 1 125 ? -9.094 0.334 16.891 1 95.56 125 LEU B CA 1
ATOM 2502 C C . LEU B 1 125 ? -9.367 -0.887 17.766 1 95.56 125 LEU B C 1
ATOM 2504 O O . LEU B 1 125 ? -10.344 -1.605 17.547 1 95.56 125 LEU B O 1
ATOM 2508 N N . GLU B 1 126 ? -8.516 -1.099 18.734 1 95.62 126 GLU B N 1
ATOM 2509 C CA . GLU B 1 126 ? -8.703 -2.209 19.656 1 95.62 126 GLU B CA 1
ATOM 2510 C C . GLU B 1 126 ? -9.992 -2.055 20.453 1 95.62 126 GLU B C 1
ATOM 2512 O O . GLU B 1 126 ? -10.742 -3.018 20.625 1 95.62 126 GLU B O 1
ATOM 2517 N N . GLN B 1 127 ? -10.188 -0.882 20.938 1 95.19 127 GLN B N 1
ATOM 2518 C CA . GLN B 1 127 ? -11.43 -0.603 21.656 1 95.19 127 GLN B CA 1
ATOM 2519 C C . GLN B 1 127 ? -12.648 -0.875 20.766 1 95.19 127 GLN B C 1
ATOM 2521 O O . GLN B 1 127 ? -13.625 -1.481 21.219 1 95.19 127 GLN B O 1
ATOM 2526 N N . ALA B 1 128 ? -12.602 -0.387 19.531 1 95.38 128 ALA B N 1
ATOM 2527 C CA . ALA B 1 128 ? -13.711 -0.578 18.609 1 95.38 128 ALA B CA 1
ATOM 2528 C C . ALA B 1 128 ? -13.953 -2.061 18.344 1 95.38 128 ALA B C 1
ATOM 2530 O O . ALA B 1 128 ? -15.102 -2.492 18.203 1 95.38 128 ALA B O 1
ATOM 2531 N N . LYS B 1 129 ? -12.898 -2.814 18.25 1 94.31 129 LYS B N 1
ATOM 2532 C CA . LYS B 1 129 ? -13.008 -4.262 18.094 1 94.31 129 LYS B CA 1
ATOM 2533 C C . LYS B 1 129 ? -13.664 -4.902 19.312 1 94.31 129 LYS B C 1
ATOM 2535 O O . LYS B 1 129 ? -14.578 -5.715 19.172 1 94.31 129 LYS B O 1
ATOM 2540 N N . ASP B 1 130 ? -13.195 -4.5 20.438 1 94.25 130 ASP B N 1
ATOM 2541 C CA . ASP B 1 130 ? -13.703 -5.039 21.688 1 94.25 130 ASP B CA 1
ATOM 2542 C C . ASP B 1 130 ? -15.195 -4.734 21.859 1 94.25 130 ASP B C 1
ATOM 2544 O O . ASP B 1 130 ? -15.938 -5.535 22.422 1 94.25 130 ASP B O 1
ATOM 2548 N N . GLU B 1 131 ? -15.617 -3.639 21.375 1 94.88 131 GLU B N 1
ATOM 2549 C CA . GLU B 1 131 ? -17 -3.209 21.5 1 94.88 131 GLU B CA 1
ATOM 2550 C C . GLU B 1 131 ? -17.875 -3.789 20.391 1 94.88 131 GLU B C 1
ATOM 2552 O O . GLU B 1 131 ? -19.078 -3.531 20.328 1 94.88 131 GLU B O 1
ATOM 2557 N N . GLY B 1 132 ? -17.219 -4.453 19.422 1 93.38 132 GLY B N 1
ATOM 2558 C CA . GLY B 1 132 ? -17.953 -5.125 18.359 1 93.38 132 GLY B CA 1
ATOM 2559 C C . GLY B 1 132 ? -18.328 -4.199 17.219 1 93.38 132 GLY B C 1
ATOM 2560 O O . GLY B 1 132 ? -19.172 -4.551 16.375 1 93.38 132 GLY B O 1
ATOM 2561 N N . ILE B 1 133 ? -17.719 -3.014 17.203 1 93.25 133 ILE B N 1
ATOM 2562 C CA . ILE B 1 133 ? -17.984 -2.025 16.156 1 93.25 133 ILE B CA 1
ATOM 2563 C C . ILE B 1 133 ? -17.219 -2.393 14.898 1 93.25 133 ILE B C 1
ATOM 2565 O O . ILE B 1 133 ? -17.703 -2.174 13.781 1 93.25 133 ILE B O 1
ATOM 2569 N N . LEU B 1 134 ? -16.016 -2.943 15.07 1 93.06 134 LEU B N 1
ATOM 2570 C CA . LEU B 1 134 ? -15.18 -3.365 13.961 1 93.06 134 LEU B CA 1
ATOM 2571 C C . LEU B 1 134 ? -15.008 -4.879 13.945 1 93.06 134 LEU B C 1
ATOM 2573 O O . LEU B 1 134 ? -15.109 -5.527 14.992 1 93.06 134 LEU B O 1
ATOM 2577 N N . LYS B 1 135 ? -14.805 -5.434 12.75 1 90.19 135 LYS B N 1
ATOM 2578 C CA . LYS B 1 135 ? -14.523 -6.859 12.594 1 90.19 135 LYS B CA 1
ATOM 2579 C C . LYS B 1 135 ? -13.211 -7.242 13.281 1 90.19 135 LYS B C 1
ATOM 2581 O O . LYS B 1 135 ? -12.422 -6.367 13.648 1 90.19 135 LYS B O 1
ATOM 2586 N N . ASN B 1 136 ? -13.055 -8.562 13.438 1 83.75 136 ASN B N 1
ATOM 2587 C CA . ASN B 1 136 ? -11.828 -9.078 14.039 1 83.75 136 ASN B CA 1
ATOM 2588 C C . ASN B 1 136 ? -10.695 -9.156 13.016 1 83.75 136 ASN B C 1
ATOM 2590 O O . ASN B 1 136 ? -10.328 -10.25 12.586 1 83.75 136 ASN B O 1
ATOM 2594 N N . ILE B 1 137 ? -10.188 -8.031 12.727 1 84.62 137 ILE B N 1
ATOM 2595 C CA . ILE B 1 137 ? -9.078 -7.973 11.781 1 84.62 137 ILE B CA 1
ATOM 2596 C C . ILE B 1 137 ? -7.781 -7.668 12.531 1 84.62 137 ILE B C 1
ATOM 2598 O O . ILE B 1 137 ? -7.809 -7.094 13.617 1 84.62 137 ILE B O 1
ATOM 2602 N N . SER B 1 138 ? -6.746 -8.094 11.867 1 89.44 138 SER B N 1
ATOM 2603 C CA . SER B 1 138 ? -5.43 -7.75 12.383 1 89.44 138 SER B CA 1
ATOM 2604 C C . SER B 1 138 ? -5.16 -6.254 12.258 1 89.44 138 SER B C 1
ATOM 2606 O O . SER B 1 138 ? -5.156 -5.715 11.148 1 89.44 138 SER B O 1
ATOM 2608 N N . ILE B 1 139 ? -4.941 -5.633 13.438 1 91.88 139 ILE B N 1
ATOM 2609 C CA . ILE B 1 139 ? -4.691 -4.195 13.445 1 91.88 139 ILE B CA 1
ATOM 2610 C C . ILE B 1 139 ? -3.404 -3.895 12.68 1 91.88 139 ILE B C 1
ATOM 2612 O O . ILE B 1 139 ? -3.361 -2.975 11.859 1 91.88 139 ILE B O 1
ATOM 2616 N N . PRO B 1 140 ? -2.357 -4.688 12.859 1 90.69 140 PRO B N 1
ATOM 2617 C CA . PRO B 1 140 ? -1.147 -4.457 12.062 1 90.69 140 PRO B CA 1
ATOM 2618 C C . PRO B 1 140 ? -1.405 -4.523 10.562 1 90.69 140 PRO B C 1
ATOM 2620 O O . PRO B 1 140 ? -0.847 -3.729 9.805 1 90.69 140 PRO B O 1
ATOM 2623 N N . LEU B 1 141 ? -2.23 -5.434 10.141 1 91.56 141 LEU B N 1
ATOM 2624 C CA . LEU B 1 141 ? -2.553 -5.535 8.719 1 91.56 141 LEU B CA 1
ATOM 2625 C C . LEU B 1 141 ? -3.287 -4.289 8.234 1 91.56 141 LEU B C 1
ATOM 2627 O O . LEU B 1 141 ? -2.992 -3.768 7.16 1 91.56 141 LEU B O 1
ATOM 2631 N N . PHE B 1 142 ? -4.23 -3.85 9.047 1 94.25 142 PHE B N 1
ATOM 2632 C CA . PHE B 1 142 ? -4.965 -2.637 8.703 1 94.25 142 PHE B CA 1
ATOM 2633 C C . PHE B 1 142 ? -4.012 -1.468 8.484 1 94.25 142 PHE B C 1
ATOM 2635 O O . PHE B 1 142 ? -4.137 -0.73 7.508 1 94.25 142 PHE B O 1
ATOM 2642 N N . ILE B 1 143 ? -3.098 -1.346 9.391 1 93.88 143 ILE B N 1
ATOM 2643 C CA . ILE B 1 143 ? -2.133 -0.254 9.344 1 93.88 143 ILE B CA 1
ATOM 2644 C C . ILE B 1 143 ? -1.29 -0.371 8.07 1 93.88 143 ILE B C 1
ATOM 2646 O O . ILE B 1 143 ? -1.091 0.615 7.359 1 93.88 143 ILE B O 1
ATOM 2650 N N . GLU B 1 144 ? -0.885 -1.515 7.742 1 92.38 144 GLU B N 1
ATOM 2651 C CA . GLU B 1 144 ? -0.087 -1.738 6.543 1 92.38 144 GLU B CA 1
ATOM 2652 C C . GLU B 1 144 ? -0.888 -1.425 5.281 1 92.38 144 GLU B C 1
ATOM 2654 O O . GLU B 1 144 ? -0.343 -0.896 4.309 1 92.38 144 GLU B O 1
ATOM 2659 N N . MET B 1 145 ? -2.123 -1.832 5.32 1 94.75 145 MET B N 1
ATOM 2660 C CA . MET B 1 145 ? -2.979 -1.539 4.172 1 94.75 145 MET B CA 1
ATOM 2661 C C . MET B 1 145 ? -3.135 -0.034 3.982 1 94.75 145 MET B C 1
ATOM 2663 O O . MET B 1 145 ? -3.074 0.462 2.855 1 94.75 145 MET B O 1
ATOM 2667 N N . TYR B 1 146 ? -3.295 0.679 5.094 1 95.5 146 TYR B N 1
ATOM 2668 C CA . TYR B 1 146 ? -3.43 2.131 5.035 1 95.5 146 TYR B CA 1
ATOM 2669 C C . TYR B 1 146 ? -2.164 2.773 4.48 1 95.5 146 TYR B C 1
ATOM 2671 O O . TYR B 1 146 ? -2.225 3.557 3.529 1 95.5 146 TYR B O 1
ATOM 2679 N N . ILE B 1 147 ? -1.057 2.414 5.055 1 94 147 ILE B N 1
ATOM 2680 C CA . ILE B 1 147 ? 0.223 2.986 4.652 1 94 147 ILE B CA 1
ATOM 2681 C C . ILE B 1 147 ? 0.522 2.613 3.203 1 94 147 ILE B C 1
ATOM 2683 O O . ILE B 1 147 ? 0.926 3.465 2.408 1 94 147 ILE B O 1
ATOM 2687 N N . GLY B 1 148 ? 0.326 1.377 2.877 1 93.75 148 GLY B N 1
ATOM 2688 C CA . GLY B 1 148 ? 0.56 0.915 1.518 1 93.75 148 GLY B CA 1
ATOM 2689 C C . GLY B 1 148 ? -0.31 1.616 0.491 1 93.75 148 GLY B C 1
ATOM 2690 O O . GLY B 1 148 ? 0.175 2.02 -0.568 1 93.75 148 GLY B O 1
ATOM 2691 N N . ALA B 1 149 ? -1.571 1.716 0.82 1 94.06 149 ALA B N 1
ATOM 2692 C CA . ALA B 1 149 ? -2.488 2.42 -0.073 1 94.06 149 ALA B CA 1
ATOM 2693 C C . ALA B 1 149 ? -2.031 3.857 -0.307 1 94.06 149 ALA B C 1
ATOM 2695 O O . ALA B 1 149 ? -1.981 4.32 -1.448 1 94.06 149 ALA B O 1
ATOM 2696 N N . PHE B 1 150 ? -1.674 4.488 0.726 1 92.12 150 PHE B N 1
ATOM 2697 C CA . PHE B 1 150 ? -1.219 5.871 0.636 1 92.12 150 PHE B CA 1
ATOM 2698 C C . PHE B 1 150 ? 0.031 5.973 -0.229 1 92.12 150 PHE B C 1
ATOM 2700 O O . PHE B 1 150 ? 0.069 6.754 -1.183 1 92.12 150 PHE B O 1
ATOM 2707 N N . ASN B 1 151 ? 0.978 5.148 0.013 1 90.56 151 ASN B N 1
ATOM 2708 C CA . ASN B 1 151 ? 2.264 5.199 -0.675 1 90.56 151 ASN B CA 1
ATOM 2709 C C . ASN B 1 151 ? 2.121 4.855 -2.154 1 90.56 151 ASN B C 1
ATOM 2711 O O . ASN B 1 151 ? 2.848 5.395 -2.994 1 90.56 151 ASN B O 1
ATOM 2715 N N . ASN B 1 152 ? 1.253 4.02 -2.443 1 89.25 152 ASN B N 1
ATOM 2716 C CA . ASN B 1 152 ? 1.081 3.633 -3.838 1 89.25 152 ASN B CA 1
ATOM 2717 C C . ASN B 1 152 ? 0.197 4.625 -4.59 1 89.25 152 ASN B C 1
ATOM 2719 O O . ASN B 1 152 ? 0.458 4.938 -5.754 1 89.25 152 ASN B O 1
ATOM 2723 N N . ALA B 1 153 ? -0.782 5.082 -3.902 1 86.19 153 ALA B N 1
ATOM 2724 C CA . ALA B 1 153 ? -1.771 5.93 -4.562 1 86.19 153 ALA B CA 1
ATOM 2725 C C . ALA B 1 153 ? -1.185 7.297 -4.902 1 86.19 153 ALA B C 1
ATOM 2727 O O . ALA B 1 153 ? -1.42 7.828 -5.988 1 86.19 153 ALA B O 1
ATOM 2728 N N . TYR B 1 154 ? -0.479 7.887 -4.035 1 82.75 154 TYR B N 1
ATOM 2729 C CA . TYR B 1 154 ? 0 9.227 -4.344 1 82.75 154 TYR B CA 1
ATOM 2730 C C . TYR B 1 154 ? 1.031 9.195 -5.469 1 82.75 154 TYR B C 1
ATOM 2732 O O . TYR B 1 154 ? 1.188 10.172 -6.207 1 82.75 154 TYR B O 1
ATOM 2740 N N . THR B 1 155 ? 1.684 8.109 -5.648 1 78.69 155 THR B N 1
ATOM 2741 C CA . THR B 1 155 ? 2.691 7.973 -6.695 1 78.69 155 THR B CA 1
ATOM 2742 C C . THR B 1 155 ? 2.035 7.73 -8.055 1 78.69 155 THR B C 1
ATOM 2744 O O . THR B 1 155 ? 2.465 8.289 -9.062 1 78.69 155 THR B O 1
ATOM 2747 N N . SER B 1 156 ? 0.997 6.938 -7.992 1 75.75 156 SER B N 1
ATOM 2748 C CA . SER B 1 156 ? 0.432 6.473 -9.258 1 75.75 156 SER B CA 1
ATOM 2749 C C . SER B 1 156 ? -0.665 7.41 -9.75 1 75.75 156 SER B C 1
ATOM 2751 O O . SER B 1 156 ? -0.894 7.527 -10.953 1 75.75 156 SER B O 1
ATOM 2753 N N . LEU B 1 157 ? -1.352 7.996 -8.844 1 68.31 157 LEU B N 1
ATOM 2754 C CA . LEU B 1 157 ? -2.52 8.789 -9.219 1 68.31 157 LEU B CA 1
ATOM 2755 C C . LEU B 1 157 ? -2.158 10.266 -9.344 1 68.31 157 LEU B C 1
ATOM 2757 O O . LEU B 1 157 ? -3.041 11.125 -9.344 1 68.31 157 LEU B O 1
ATOM 2761 N N . HIS B 1 158 ? -1.053 10.445 -9.383 1 62.16 158 HIS B N 1
ATOM 2762 C CA . HIS B 1 158 ? -0.572 11.82 -9.461 1 62.16 158 HIS B CA 1
ATOM 2763 C C . HIS B 1 158 ? -1.16 12.539 -10.664 1 62.16 158 HIS B C 1
ATOM 2765 O O . HIS B 1 158 ? -1.317 13.766 -10.648 1 62.16 158 HIS B O 1
ATOM 2771 N N . GLU B 1 159 ? -1.621 11.703 -11.445 1 63.03 159 GLU B N 1
ATOM 2772 C CA . GLU B 1 159 ? -2.174 12.352 -12.633 1 63.03 159 GLU B CA 1
ATOM 2773 C C . GLU B 1 159 ? -3.65 12.68 -12.445 1 63.03 159 GLU B C 1
ATOM 2775 O O . GLU B 1 159 ? -4.242 13.391 -13.266 1 63.03 159 GLU B O 1
ATOM 2780 N N . HIS B 1 160 ? -4.168 12.273 -11.32 1 65.75 160 HIS B N 1
ATOM 2781 C CA . HIS B 1 160 ? -5.613 12.406 -11.203 1 65.75 160 HIS B CA 1
ATOM 2782 C C . HIS B 1 160 ? -5.988 13.633 -10.375 1 65.75 160 HIS B C 1
ATOM 2784 O O . HIS B 1 160 ? -7.121 13.75 -9.906 1 65.75 160 HIS B O 1
ATOM 2790 N N . ASN B 1 161 ? -5.188 14.523 -10.242 1 76.38 161 ASN B N 1
ATOM 2791 C CA . ASN B 1 161 ? -5.461 15.812 -9.633 1 76.38 161 ASN B CA 1
ATOM 2792 C C . ASN B 1 161 ? -6.152 15.656 -8.281 1 76.38 161 ASN B C 1
ATOM 2794 O O . ASN B 1 161 ? -7.133 16.344 -7.996 1 76.38 161 ASN B O 1
ATOM 2798 N N . LEU B 1 162 ? -5.852 14.758 -7.5 1 86.62 162 LEU B N 1
ATOM 2799 C CA . LEU B 1 162 ? -6.387 14.609 -6.152 1 86.62 162 LEU B CA 1
ATOM 2800 C C . LEU B 1 162 ? -5.559 15.391 -5.145 1 86.62 162 LEU B C 1
ATOM 2802 O O . LEU B 1 162 ? -4.328 15.43 -5.238 1 86.62 162 LEU B O 1
ATOM 2806 N N . THR B 1 163 ? -6.363 16.047 -4.223 1 89.25 163 THR B N 1
ATOM 2807 C CA . THR B 1 163 ? -5.656 16.625 -3.09 1 89.25 163 THR B CA 1
ATOM 2808 C C . THR B 1 163 ? -5.27 15.555 -2.078 1 89.25 163 THR B C 1
ATOM 2810 O O . THR B 1 163 ? -5.797 14.445 -2.113 1 89.25 163 THR B O 1
ATOM 2813 N N . LEU B 1 164 ? -4.332 15.898 -1.218 1 90.06 164 LEU B N 1
ATOM 2814 C CA . LEU B 1 164 ? -3.934 14.984 -0.156 1 90.06 164 LEU B CA 1
ATOM 2815 C C . LEU B 1 164 ? -5.129 14.609 0.715 1 90.06 164 LEU B C 1
ATOM 2817 O O . LEU B 1 164 ? -5.297 13.438 1.072 1 90.06 164 LEU B O 1
ATOM 2821 N N . GLY B 1 165 ? -5.941 15.57 1.018 1 91.56 165 GLY B N 1
ATOM 2822 C CA . GLY B 1 165 ? -7.137 15.328 1.805 1 91.56 165 GLY B CA 1
ATOM 2823 C C . GLY B 1 165 ? -8.117 14.391 1.121 1 91.56 165 GLY B C 1
ATOM 2824 O O . GLY B 1 165 ? -8.633 13.461 1.743 1 91.56 165 GLY B O 1
ATOM 2825 N N . GLU B 1 166 ? -8.352 14.625 -0.114 1 91.19 166 GLU B N 1
ATOM 2826 C CA . GLU B 1 166 ? -9.273 13.789 -0.887 1 91.19 166 GLU B CA 1
ATOM 2827 C C . GLU B 1 166 ? -8.75 12.359 -0.996 1 91.19 166 GLU B C 1
ATOM 2829 O O . GLU B 1 166 ? -9.523 11.406 -0.894 1 91.19 166 GLU B O 1
ATOM 2834 N N . LEU B 1 167 ? -7.496 12.258 -1.254 1 91.69 167 LEU B N 1
ATOM 2835 C CA . LEU B 1 167 ? -6.871 10.945 -1.359 1 91.69 167 LEU B CA 1
ATOM 2836 C C . LEU B 1 167 ? -7.062 10.148 -0.074 1 91.69 167 LEU B C 1
ATOM 2838 O O . LEU B 1 167 ? -7.527 9 -0.11 1 91.69 167 LEU B O 1
ATOM 2842 N N . LEU B 1 168 ? -6.781 10.758 1.032 1 93.88 16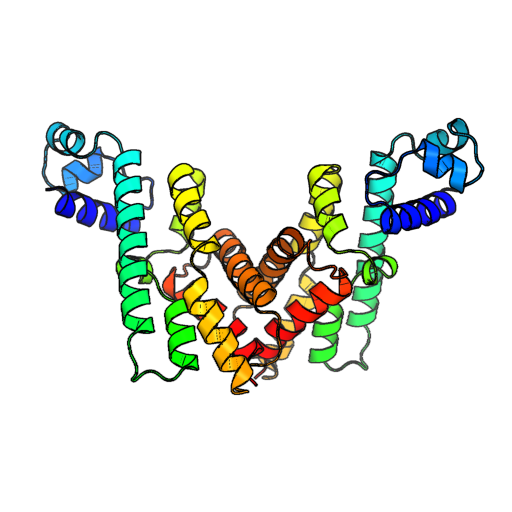8 LEU B N 1
ATOM 2843 C CA . LEU B 1 168 ? -6.906 10.078 2.316 1 93.88 168 LEU B CA 1
ATOM 2844 C C . LEU B 1 168 ? -8.359 9.727 2.607 1 93.88 168 LEU B C 1
ATOM 2846 O O . LEU B 1 168 ? -8.656 8.656 3.135 1 93.88 168 LEU B O 1
ATOM 2850 N N . GLN B 1 169 ? -9.211 10.625 2.244 1 93.69 169 GLN B N 1
ATOM 2851 C CA . GLN B 1 169 ? -10.633 10.375 2.482 1 93.69 169 GLN B CA 1
ATOM 2852 C C . GLN B 1 169 ? -11.109 9.141 1.721 1 93.69 169 GLN B C 1
ATOM 2854 O O . GLN B 1 169 ? -11.852 8.312 2.26 1 93.69 169 GLN B O 1
ATOM 2859 N N . GLN B 1 170 ? -10.703 9.039 0.517 1 92.75 170 GLN B N 1
ATOM 2860 C CA . GLN B 1 170 ? -11.109 7.895 -0.293 1 92.75 170 GLN B CA 1
ATOM 2861 C C . GLN B 1 170 ? -10.523 6.594 0.258 1 92.75 170 GLN B C 1
ATOM 2863 O O . GLN B 1 170 ? -11.227 5.582 0.347 1 92.75 170 GLN B O 1
ATOM 2868 N N . ILE B 1 171 ? -9.266 6.598 0.631 1 95.5 171 ILE B N 1
ATOM 2869 C CA . ILE B 1 171 ? -8.602 5.426 1.187 1 95.5 171 ILE B CA 1
ATOM 2870 C C . ILE B 1 171 ? -9.305 5 2.477 1 95.5 171 ILE B C 1
ATOM 2872 O O . ILE B 1 171 ? -9.641 3.824 2.65 1 95.5 171 ILE B O 1
ATOM 2876 N N . VAL B 1 172 ? -9.555 5.965 3.318 1 96.75 172 VAL B N 1
ATOM 2877 C CA . VAL B 1 172 ? -10.125 5.688 4.637 1 96.75 172 VAL B CA 1
ATOM 2878 C C . VAL B 1 172 ? -11.562 5.191 4.488 1 96.75 172 VAL B C 1
ATOM 2880 O O . VAL B 1 172 ? -11.992 4.297 5.219 1 96.75 172 VAL B O 1
ATOM 2883 N N . GLU B 1 173 ? -12.242 5.766 3.57 1 94.94 173 GLU B N 1
ATOM 2884 C CA . GLU B 1 173 ? -13.609 5.316 3.33 1 94.94 173 GLU B CA 1
ATOM 2885 C C . GLU B 1 173 ? -13.656 3.834 2.975 1 94.94 173 GLU B C 1
ATOM 2887 O O . GLU B 1 173 ? -14.445 3.078 3.539 1 94.94 173 GLU B O 1
ATOM 2892 N N . VAL B 1 174 ? -12.828 3.426 2.115 1 95.12 174 VAL B N 1
ATOM 2893 C CA . VAL B 1 174 ? -12.797 2.033 1.686 1 95.12 174 VAL B CA 1
ATOM 2894 C C . VAL B 1 174 ? -12.375 1.142 2.854 1 95.12 174 VAL B C 1
ATOM 2896 O O . VAL B 1 174 ? -13.047 0.156 3.164 1 95.12 174 VAL B O 1
ATOM 2899 N N . LEU B 1 175 ? -11.297 1.462 3.541 1 96.62 175 LEU B N 1
ATOM 2900 C CA . LEU B 1 175 ? -10.742 0.617 4.59 1 96.62 175 LEU B CA 1
ATOM 2901 C C . LEU B 1 175 ? -11.695 0.523 5.777 1 96.62 175 LEU B C 1
ATOM 2903 O O . LEU B 1 175 ? -11.938 -0.568 6.297 1 96.62 175 LEU B O 1
ATOM 2907 N N . MET B 1 176 ? -12.25 1.658 6.156 1 95.44 176 MET B N 1
ATOM 2908 C CA . MET B 1 176 ? -13.141 1.662 7.312 1 95.44 176 MET B CA 1
ATOM 2909 C C . MET B 1 176 ? -14.438 0.909 7.008 1 95.44 176 MET B C 1
ATOM 2911 O O . MET B 1 176 ? -14.945 0.173 7.855 1 95.44 176 MET B O 1
ATOM 2915 N N . ASN B 1 177 ? -14.945 1.098 5.828 1 93.69 177 ASN B N 1
ATOM 2916 C CA . ASN B 1 177 ? -16.125 0.347 5.441 1 93.69 177 ASN B CA 1
ATOM 2917 C C . ASN B 1 177 ? -15.844 -1.15 5.355 1 93.69 177 ASN B C 1
ATOM 2919 O O . ASN B 1 177 ? -16.75 -1.969 5.57 1 93.69 177 ASN B O 1
ATOM 2923 N N . GLY B 1 178 ? -14.641 -1.479 5.039 1 94.12 178 GLY B N 1
ATOM 2924 C CA . GLY B 1 178 ? -14.242 -2.869 4.879 1 94.12 178 GLY B CA 1
ATOM 2925 C C . GLY B 1 178 ? -14.164 -3.621 6.195 1 94.12 178 GLY B C 1
ATOM 2926 O O . GLY B 1 178 ? -14.242 -4.852 6.219 1 94.12 178 GLY B O 1
ATOM 2927 N N . ILE B 1 179 ? -14.016 -2.867 7.273 1 93.06 179 ILE B N 1
ATOM 2928 C CA . ILE B 1 179 ? -13.781 -3.553 8.539 1 93.06 179 ILE B CA 1
ATOM 2929 C C . ILE B 1 179 ? -14.945 -3.283 9.492 1 93.06 179 ILE B C 1
ATOM 2931 O O . ILE B 1 179 ? -14.922 -3.699 10.648 1 93.06 179 ILE B O 1
ATOM 2935 N N . LYS B 1 180 ? -15.789 -2.549 8.992 1 89.81 180 LYS B N 1
ATOM 2936 C CA . LYS B 1 180 ? -16.969 -2.305 9.82 1 89.81 180 LYS B CA 1
ATOM 2937 C C . LYS B 1 180 ? -17.766 -3.588 10.031 1 89.81 180 LYS B C 1
ATOM 2939 O O . LYS B 1 180 ? -17.906 -4.398 9.117 1 89.81 180 LYS B O 1
ATOM 2944 N N . ALA B 1 181 ? -18.266 -3.781 11.234 1 84.75 181 ALA B N 1
ATOM 2945 C CA . ALA B 1 181 ? -19.047 -4.965 11.562 1 84.75 181 ALA B CA 1
ATOM 2946 C C . ALA B 1 181 ? -20.422 -4.91 10.898 1 84.75 181 ALA B C 1
ATOM 2948 O O . ALA B 1 181 ? -20.984 -3.828 10.703 1 84.75 181 ALA B O 1
#

Solvent-accessible surface area (backbone atoms only — not comparable to full-atom values): 19281 Å² total; per-residue (Å²): 108,66,64,58,50,51,53,53,47,51,52,42,35,65,75,59,31,84,72,61,48,71,66,56,49,18,58,75,69,71,47,51,63,65,61,49,38,72,78,34,79,38,70,66,56,45,52,42,52,51,51,50,50,38,54,51,45,31,52,53,52,43,49,53,51,71,67,42,82,83,53,54,71,67,58,42,50,51,53,55,70,45,60,57,29,79,70,38,42,71,24,53,28,41,49,56,49,47,32,47,73,76,36,46,73,54,34,48,52,51,52,50,51,73,71,64,74,44,65,70,57,50,51,52,50,51,50,34,35,75,71,56,54,28,44,98,63,59,63,70,55,52,51,24,31,52,53,15,18,52,62,33,30,39,65,68,43,42,80,63,75,40,24,39,35,55,49,35,45,54,52,48,48,28,52,52,48,21,37,46,96,107,64,65,58,52,50,52,52,48,52,53,43,34,65,74,58,30,84,71,61,48,70,66,55,50,17,58,75,66,70,48,51,61,65,61,48,38,71,76,34,78,38,70,66,54,45,49,42,52,52,51,52,50,38,57,52,46,31,52,54,51,43,49,54,50,71,67,42,82,85,52,54,70,68,57,40,51,51,52,56,70,44,60,58,30,80,71,38,43,72,24,53,28,42,50,56,47,45,31,46,73,76,36,47,71,55,35,48,53,52,52,50,50,72,69,65,73,44,64,69,55,52,52,50,51,50,51,34,35,74,71,56,54,28,45,97,62,59,63,70,54,52,51,24,32,52,53,14,18,50,62,34,32,38,64,68,42,43,80,62,76,41,24,38,36,54,49,35,46,53,53,47,48,28,51,52,47,20,37,46,94

Foldseek 3Di:
DLVLLLVLVLVCCQVPNLPDDLVVSCVVSVHDSVVSCVNPVDSLSSVLVNLVVFLVQLVVVLVVLLPPPVDDLLRSLLCNQLRTGPSQLQGQLLSLVVCCVPPVVSNVVVVVSLPPPCVSNLVSVVVCVVVVQWAPDDPVVLSCQSSVQSVVCSVPCSVVRDGSSRSSNVSSVVSSVVTGD/DLVLLLVLVLVCCQVPNLPDDLVVSCVVSVHDSVVSCVNPVDSLSSVLVNLVVFLVQLVVVLVVLLPPPPDDLLRSLLCNQLRTGPSQQQGQLLSLVVCCVPPVVSNVVVVVSLVPPCVSNLVSVVVCVVVVQWAPDDPVVLSCQSSVQSVVCSVPCSVVRDGSSRSSNVSSVVSSVVTGD

Secondary structure (DSSP, 8-state):
-HHHHHHHHHHHHHHHGGG--HHHHHHHHT--HHHHHHH-SSHHHHHHHHHHHHHHHHHHHHHHHHH-TTS-HHHHHHHHHT---HHHHSSBTHHHHHHHHH-HHHHHHHHHHHHH--HHHHHHHHHHHHTTSB-S--HHHHHHHHHHHHHHHHHHGGGG--BHHHHHHHHHHHHHHHHB-/-HHHHHHHHHHHHHHHGGG--HHHHHHHHT--HHHHHHH-SSHHHHHHHHHHHHHHHHHHHHHHHHH-TTS-HHHHHHHHHT---HHHHSSBTHHHHHHHHH-HHHHHHHHHHHHH--HHHHHHHHHHHHTTSB-S--HHHHHHHHHHHHHHHHHHGGGG--BHHHHHHHHHHHHHHHHB-

InterPro domains:
  IPR001647 DNA-binding HTH domain, TetR-type [PF00440] (5-48)
  IPR001647 DNA-binding HTH domain, TetR-type [PR00455] (5-18)
  IPR001647 DNA-binding HTH domain, TetR-type [PR00455] (25-48)
  IPR001647 DNA-binding HTH domain, TetR-type [PS50977] (1-58)
  IPR009057 Homedomain-like superfamily [SSF46689] (3-57)
  IPR023772 DNA-binding HTH domain, TetR-type, conserved site [PS01081] (17-47)
  IPR036271 Tetracyclin repressor-like, C-terminal domain superfamily [SSF48498] (94-180)

pLDDT: mean 92.3, std 5.9, range [62.16, 97.69]

Radius of gyration: 24.22 Å; Cα contacts (8 Å, |Δi|>4): 398; chains: 2; bounding box: 52×79×43 Å